Protein AF-A0A1J4XXY1-F1 (afdb_monomer)

pLDDT: mean 71.3, std 17.31, range [28.55, 94.19]

Foldseek 3Di:
DVVLVVLVVVLLVLQLVLQLLVLLLVLLVQLLVVLVVCLLVVHDSCVSNVVSVVSSVVSSVVSNPDPSLVVQCVVQVVCPPLVVVLVVCVVDDDPVSVVSSVVVVVVSVVDDSCVVRPCVVVVVSVVVSVVSVVVVVVCVVVVPNPPVVVVVVVVVCVVVVVDDDDDDDDDDPDPDDPDDDDDPDPPDDQDFDDDDPDTDGDDDDDPDPPPDPPPDDDDDDDDDPPPDPPPPPPPPPPPPPPPPDPVCVVVVVVVVVVVVVD

Structure (mmCIF, N/CA/C/O backbone):
data_AF-A0A1J4XXY1-F1
#
_entry.id   AF-A0A1J4XXY1-F1
#
loop_
_atom_site.group_PDB
_atom_site.id
_atom_site.type_symbol
_atom_site.label_atom_id
_atom_site.label_alt_id
_atom_site.label_comp_id
_atom_site.label_asym_id
_atom_site.label_entity_id
_atom_site.label_seq_id
_atom_site.pdbx_PDB_ins_code
_atom_site.Cartn_x
_atom_site.Cartn_y
_atom_site.Cartn_z
_atom_site.occupancy
_atom_site.B_iso_or_equiv
_atom_site.auth_seq_id
_atom_site.auth_comp_id
_atom_site.auth_asym_id
_atom_site.auth_atom_id
_atom_site.pdbx_PDB_model_num
ATOM 1 N N . MET A 1 1 ? -25.524 0.266 20.839 1.00 57.47 1 MET A N 1
ATOM 2 C CA . MET A 1 1 ? -25.236 -0.776 19.814 1.00 57.47 1 MET A CA 1
ATOM 3 C C . MET A 1 1 ? -24.740 -0.283 18.445 1.00 57.47 1 MET A C 1
ATOM 5 O O . MET A 1 1 ? -23.632 -0.653 18.076 1.00 57.47 1 MET A O 1
ATOM 9 N N . LYS A 1 2 ? -25.481 0.537 17.669 1.00 68.88 2 LYS A N 1
ATOM 10 C CA . LYS A 1 2 ? -25.082 0.901 16.279 1.00 68.88 2 LYS A CA 1
ATOM 11 C C . LYS A 1 2 ? -23.716 1.605 16.161 1.00 68.88 2 LYS A C 1
ATOM 13 O O . LYS A 1 2 ? -23.021 1.422 15.167 1.00 68.88 2 LYS A O 1
ATOM 18 N N . LYS A 1 3 ? -23.321 2.375 17.183 1.00 81.06 3 LYS A N 1
ATOM 19 C CA . LYS A 1 3 ? -22.059 3.134 17.204 1.00 81.06 3 LYS A CA 1
ATOM 20 C C . LYS A 1 3 ? -20.822 2.222 17.204 1.00 81.06 3 LYS A C 1
ATOM 22 O O . LYS A 1 3 ? -19.947 2.415 16.374 1.00 81.06 3 LYS A O 1
ATOM 27 N N . PHE A 1 4 ? -20.783 1.194 18.056 1.00 82.81 4 PHE A N 1
ATOM 28 C CA . PHE A 1 4 ? -19.640 0.272 18.153 1.00 82.81 4 PHE A CA 1
ATOM 29 C C . PHE A 1 4 ? -19.435 -0.552 16.871 1.00 82.81 4 PHE A C 1
ATOM 31 O O . PHE A 1 4 ? -18.331 -0.615 16.341 1.00 82.81 4 PHE A O 1
ATOM 38 N N . ASN A 1 5 ? -20.520 -1.092 16.302 1.00 84.00 5 ASN A N 1
ATOM 39 C CA . ASN A 1 5 ? -20.478 -1.787 15.008 1.00 84.00 5 ASN A CA 1
ATOM 40 C C . ASN A 1 5 ? -19.951 -0.896 13.878 1.00 84.00 5 ASN A C 1
ATOM 42 O O . ASN A 1 5 ? -19.186 -1.356 13.032 1.00 84.00 5 ASN A O 1
ATOM 46 N N . LYS A 1 6 ? -20.352 0.381 13.865 1.00 85.44 6 LYS A N 1
ATOM 47 C CA . LYS A 1 6 ? -19.860 1.349 12.882 1.00 85.44 6 LYS A CA 1
ATOM 48 C C . LYS A 1 6 ? -18.349 1.544 13.014 1.00 85.44 6 LYS A C 1
ATOM 50 O O . LYS A 1 6 ? -17.660 1.463 12.006 1.00 85.44 6 LYS A O 1
ATOM 55 N N . VAL A 1 7 ? -17.849 1.705 14.239 1.00 83.25 7 VAL A N 1
ATOM 56 C CA . VAL A 1 7 ? -16.414 1.876 14.518 1.00 83.25 7 VAL A CA 1
ATOM 57 C C . VAL A 1 7 ? -15.605 0.647 14.092 1.00 83.25 7 VAL A C 1
ATOM 59 O O . VAL A 1 7 ? -14.593 0.785 13.414 1.00 83.25 7 VAL A O 1
ATOM 62 N N . LEU A 1 8 ? -16.069 -0.569 14.398 1.00 82.31 8 LEU A N 1
ATOM 63 C CA . LEU A 1 8 ? -15.399 -1.794 13.940 1.00 82.31 8 LEU A CA 1
ATOM 64 C C . LEU A 1 8 ? -15.366 -1.906 12.410 1.00 82.31 8 LEU A C 1
ATOM 66 O O . LEU A 1 8 ? -14.351 -2.302 11.834 1.00 82.31 8 LEU A O 1
ATOM 70 N N . LYS A 1 9 ? -16.468 -1.549 11.740 1.00 83.81 9 LYS A N 1
ATOM 71 C CA . LYS A 1 9 ? -16.538 -1.549 10.275 1.00 83.81 9 LYS A CA 1
ATOM 72 C C . LYS A 1 9 ? -15.595 -0.510 9.669 1.00 83.81 9 LYS A C 1
ATOM 74 O O . LYS A 1 9 ? -14.965 -0.795 8.658 1.00 83.81 9 LYS A O 1
ATOM 79 N N . GLU A 1 10 ? -15.478 0.656 10.292 1.00 84.12 10 GLU A N 1
ATOM 80 C CA . GLU A 1 10 ? -14.571 1.728 9.882 1.00 84.12 10 GLU A CA 1
ATOM 81 C C . GLU A 1 10 ? -13.098 1.324 10.030 1.00 84.12 10 GLU A C 1
ATOM 83 O O . GLU A 1 10 ? -12.314 1.521 9.101 1.00 84.12 10 GLU A O 1
ATOM 88 N N . ILE A 1 11 ? -12.734 0.653 11.130 1.00 82.88 11 ILE A N 1
ATOM 89 C CA . ILE A 1 11 ? -11.399 0.057 11.292 1.00 82.88 11 ILE A CA 1
ATOM 90 C C . ILE A 1 11 ? -11.136 -0.951 10.172 1.00 82.88 11 ILE A C 1
ATOM 92 O O . ILE A 1 11 ? -10.150 -0.841 9.453 1.00 82.88 11 ILE A O 1
ATOM 96 N N . ASN A 1 12 ? -12.026 -1.921 9.966 1.00 83.00 12 ASN A N 1
ATOM 97 C CA . ASN A 1 12 ? -11.803 -2.930 8.930 1.00 83.00 12 ASN A CA 1
ATOM 98 C C . ASN A 1 12 ? -11.711 -2.311 7.529 1.00 83.00 12 ASN A C 1
ATOM 100 O O . ASN A 1 12 ? -10.881 -2.735 6.729 1.00 83.00 12 ASN A O 1
ATOM 104 N N . PHE A 1 13 ? -12.523 -1.292 7.238 1.00 83.94 13 PHE A N 1
ATOM 105 C CA . PHE A 1 13 ? -12.492 -0.577 5.965 1.00 83.94 13 PHE A CA 1
ATOM 106 C C . PHE A 1 13 ? -11.168 0.169 5.757 1.00 83.94 13 PHE A C 1
ATOM 108 O O . PHE A 1 13 ? -10.540 0.032 4.710 1.00 83.94 13 PHE A O 1
ATOM 115 N N . THR A 1 14 ? -10.701 0.908 6.764 1.00 84.44 14 THR A N 1
ATOM 116 C CA . THR A 1 14 ? -9.426 1.641 6.688 1.00 84.44 14 THR A CA 1
ATOM 117 C C . THR A 1 14 ? -8.234 0.699 6.531 1.00 84.44 14 THR A C 1
ATOM 119 O O . THR A 1 14 ? -7.389 0.927 5.666 1.00 84.44 14 THR A O 1
ATOM 122 N N . PHE A 1 15 ? -8.193 -0.406 7.277 1.00 84.06 15 PHE A N 1
ATOM 123 C CA . PHE A 1 15 ? -7.158 -1.431 7.116 1.00 84.06 15 PHE A CA 1
ATOM 124 C C . PHE A 1 15 ? -7.213 -2.115 5.749 1.00 84.06 15 PHE A C 1
ATOM 126 O O . PHE A 1 15 ? -6.169 -2.291 5.120 1.00 84.06 15 PHE A O 1
ATOM 133 N N . SER A 1 16 ? -8.410 -2.443 5.257 1.00 83.19 16 SER A N 1
ATOM 134 C CA . SER A 1 16 ? -8.584 -3.01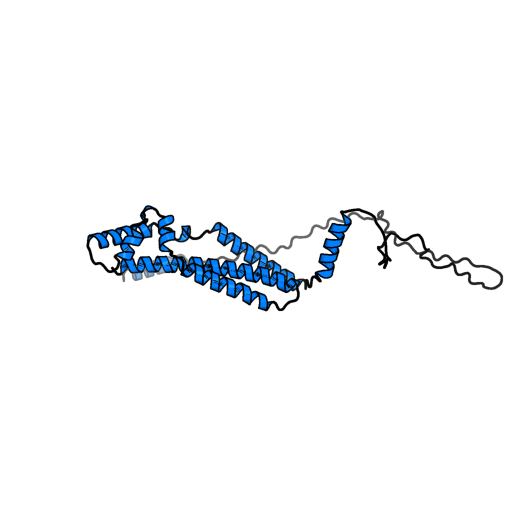8 3.918 1.00 83.19 16 SER A CA 1
ATOM 135 C C . SER A 1 16 ? -8.055 -2.074 2.838 1.00 83.19 16 SER A C 1
ATOM 137 O O . SER A 1 16 ? -7.368 -2.527 1.928 1.00 83.19 16 SER A O 1
ATOM 139 N N . ASN A 1 17 ? -8.288 -0.763 2.967 1.00 86.12 17 ASN A N 1
ATOM 140 C CA . ASN A 1 17 ? -7.749 0.234 2.038 1.00 86.12 17 ASN A CA 1
ATOM 141 C C . ASN A 1 17 ? -6.217 0.316 2.098 1.00 86.12 17 ASN A C 1
ATOM 143 O O . ASN A 1 17 ? -5.570 0.382 1.055 1.00 86.12 17 ASN A O 1
ATOM 147 N N . ILE A 1 18 ? -5.623 0.270 3.297 1.00 86.56 18 ILE A N 1
ATOM 148 C CA . ILE A 1 18 ? -4.158 0.253 3.465 1.00 86.56 18 ILE A CA 1
ATOM 149 C C . ILE A 1 18 ? -3.552 -0.989 2.802 1.00 86.56 18 ILE A C 1
ATOM 151 O O . ILE A 1 18 ? -2.536 -0.898 2.109 1.00 86.56 18 ILE A O 1
ATOM 155 N N . ILE A 1 19 ? -4.173 -2.151 3.007 1.00 86.38 19 ILE A N 1
ATOM 156 C CA . ILE A 1 19 ? -3.738 -3.417 2.417 1.00 86.38 19 ILE A CA 1
ATOM 157 C C . ILE A 1 19 ? -3.875 -3.365 0.902 1.00 86.38 19 ILE A C 1
ATOM 159 O O . ILE A 1 19 ? -2.901 -3.653 0.215 1.00 86.38 19 ILE A O 1
ATOM 163 N N . LEU A 1 20 ? -5.028 -2.931 0.389 1.00 88.69 20 LEU A N 1
ATOM 164 C CA . LEU A 1 20 ? -5.275 -2.783 -1.042 1.00 88.69 20 LEU A CA 1
ATOM 165 C C . LEU A 1 20 ? -4.224 -1.887 -1.687 1.00 88.69 20 LEU A C 1
ATOM 167 O O . LEU A 1 20 ? -3.616 -2.279 -2.680 1.00 88.69 20 LEU A O 1
ATOM 171 N N . PHE A 1 21 ? -3.955 -0.730 -1.086 1.00 90.19 21 PHE A N 1
ATOM 172 C CA . PHE A 1 21 ? -2.943 0.198 -1.571 1.00 90.19 21 PHE A CA 1
ATOM 173 C C . PHE A 1 21 ? -1.540 -0.429 -1.597 1.00 90.19 21 PHE A C 1
ATOM 175 O O . PHE A 1 21 ? -0.827 -0.331 -2.593 1.00 90.19 21 PHE A O 1
ATOM 182 N N . ASN A 1 22 ? -1.136 -1.117 -0.526 1.00 88.06 22 ASN A N 1
ATOM 183 C CA . ASN A 1 22 ? 0.177 -1.763 -0.455 1.00 88.06 22 ASN A CA 1
ATOM 184 C C . ASN A 1 22 ? 0.305 -2.948 -1.429 1.00 88.06 22 ASN A C 1
ATOM 186 O O . ASN A 1 22 ? 1.351 -3.118 -2.056 1.00 88.06 22 ASN A O 1
ATOM 190 N N . SER A 1 23 ? -0.744 -3.761 -1.564 1.00 89.19 23 SER A N 1
ATOM 191 C CA . SER A 1 23 ? -0.814 -4.853 -2.536 1.00 89.19 23 SER A CA 1
ATOM 192 C C . SER A 1 23 ? -0.752 -4.318 -3.962 1.00 89.19 23 SER A C 1
ATOM 194 O O . SER A 1 23 ? -0.019 -4.875 -4.776 1.00 89.19 23 SER A O 1
ATOM 196 N N . PHE A 1 24 ? -1.447 -3.213 -4.244 1.00 91.25 24 PHE A N 1
ATOM 197 C CA . PHE A 1 24 ? -1.415 -2.536 -5.537 1.00 91.25 24 PHE A CA 1
ATOM 198 C C . PHE A 1 24 ? -0.015 -2.014 -5.860 1.00 91.25 24 PHE A C 1
ATOM 200 O O . PHE A 1 24 ? 0.516 -2.343 -6.914 1.00 91.25 24 PHE A O 1
ATOM 207 N N . LEU A 1 25 ? 0.630 -1.287 -4.939 1.00 91.38 25 LEU A N 1
ATOM 208 C CA . LEU A 1 25 ? 1.998 -0.798 -5.148 1.00 91.38 25 LEU A CA 1
ATOM 209 C C . LEU A 1 25 ? 3.003 -1.930 -5.378 1.00 91.38 25 LEU A C 1
ATOM 211 O O . LEU A 1 25 ? 3.881 -1.811 -6.227 1.00 91.38 25 LEU A O 1
ATOM 215 N N . ASN A 1 26 ? 2.896 -3.034 -4.637 1.00 90.75 26 ASN A N 1
ATOM 216 C CA . ASN A 1 26 ? 3.785 -4.176 -4.849 1.00 90.75 26 ASN A CA 1
ATOM 217 C C . ASN A 1 26 ? 3.532 -4.852 -6.201 1.00 90.75 26 ASN A C 1
ATOM 219 O O . ASN A 1 26 ? 4.487 -5.210 -6.884 1.00 90.75 26 ASN A O 1
ATOM 223 N N . ALA A 1 27 ? 2.267 -5.024 -6.588 1.00 92.00 27 ALA A N 1
ATOM 224 C CA . ALA A 1 27 ? 1.912 -5.582 -7.886 1.00 92.00 27 ALA A CA 1
ATOM 225 C C . ALA A 1 27 ? 2.388 -4.682 -9.033 1.00 92.00 27 ALA A C 1
ATOM 227 O O . ALA A 1 27 ? 2.922 -5.193 -10.011 1.00 92.00 27 ALA A O 1
ATOM 228 N N . LEU A 1 28 ? 2.269 -3.360 -8.878 1.00 92.69 28 LEU A N 1
ATOM 229 C CA . LEU A 1 28 ? 2.809 -2.373 -9.809 1.00 92.69 28 LEU A CA 1
ATOM 230 C C . LEU A 1 28 ? 4.332 -2.502 -9.931 1.00 92.69 28 LEU A C 1
ATOM 232 O O . LEU A 1 28 ? 4.846 -2.554 -11.038 1.00 92.69 28 LEU A O 1
ATOM 236 N N . LEU A 1 29 ? 5.060 -2.609 -8.817 1.00 92.12 29 LEU A N 1
ATOM 237 C CA . LEU A 1 29 ? 6.512 -2.809 -8.861 1.00 92.12 29 LEU A CA 1
ATOM 238 C C . LEU A 1 29 ? 6.896 -4.109 -9.572 1.00 92.12 29 LEU A C 1
ATOM 240 O O . LEU A 1 29 ? 7.795 -4.104 -10.406 1.00 92.12 29 LEU A O 1
ATOM 244 N N . ILE A 1 30 ? 6.208 -5.211 -9.270 1.00 90.25 30 ILE A N 1
ATOM 245 C CA . ILE A 1 30 ? 6.437 -6.500 -9.935 1.00 90.25 30 ILE A CA 1
ATOM 246 C C . ILE A 1 30 ? 6.144 -6.384 -11.431 1.00 90.25 30 ILE A C 1
ATOM 248 O O . ILE A 1 30 ? 6.942 -6.855 -12.236 1.00 90.25 30 ILE A O 1
ATOM 252 N N . PHE A 1 31 ? 5.046 -5.722 -11.799 1.00 92.12 31 PHE A N 1
ATOM 253 C CA . PHE A 1 31 ? 4.715 -5.428 -13.187 1.00 92.12 31 PHE A CA 1
ATOM 254 C C . PHE A 1 31 ? 5.840 -4.655 -13.873 1.00 92.12 31 PHE A C 1
ATOM 256 O O . PHE A 1 31 ? 6.307 -5.098 -14.911 1.00 92.12 31 PHE A O 1
ATOM 263 N N . LEU A 1 32 ? 6.315 -3.554 -13.283 1.00 89.69 32 LEU A N 1
ATOM 264 C CA . LEU A 1 32 ? 7.360 -2.710 -13.870 1.00 89.69 32 LEU A CA 1
ATOM 265 C C . LEU A 1 32 ? 8.686 -3.461 -14.036 1.00 89.69 32 LEU A C 1
ATOM 267 O O . LEU A 1 32 ? 9.317 -3.371 -15.084 1.00 89.69 32 LEU A O 1
ATOM 271 N N . VAL A 1 33 ? 9.094 -4.240 -13.032 1.00 89.44 33 VAL A N 1
ATOM 272 C CA . VAL A 1 33 ? 10.323 -5.044 -13.108 1.00 89.44 33 VAL A CA 1
ATOM 273 C C . VAL A 1 33 ? 10.203 -6.107 -14.195 1.00 89.44 33 VAL A C 1
ATOM 275 O O . VAL A 1 33 ? 11.087 -6.226 -15.037 1.00 89.44 33 VAL A O 1
ATOM 278 N N . ILE A 1 34 ? 9.102 -6.860 -14.212 1.00 88.38 34 ILE A N 1
ATOM 279 C CA . ILE A 1 34 ? 8.888 -7.912 -15.211 1.00 88.38 34 ILE A CA 1
ATOM 280 C C . ILE A 1 34 ? 8.738 -7.308 -16.611 1.00 88.38 34 ILE A C 1
ATOM 282 O O . ILE A 1 34 ? 9.242 -7.886 -17.567 1.00 88.38 34 ILE A O 1
ATOM 286 N N . TYR A 1 35 ? 8.107 -6.140 -16.735 1.00 88.12 35 TYR A N 1
ATOM 287 C CA . TYR A 1 35 ? 7.991 -5.405 -17.990 1.00 88.12 35 TYR A CA 1
ATOM 288 C C . TYR A 1 35 ? 9.367 -5.057 -18.556 1.00 88.12 35 TYR A C 1
ATOM 290 O O . TYR A 1 35 ? 9.624 -5.341 -19.720 1.00 88.12 35 TYR A O 1
ATOM 298 N N . ILE A 1 36 ? 10.272 -4.510 -17.735 1.00 84.69 36 ILE A N 1
ATOM 299 C CA . ILE A 1 36 ? 11.650 -4.216 -18.161 1.00 84.69 36 ILE A CA 1
ATOM 300 C C . ILE A 1 36 ? 12.356 -5.497 -18.597 1.00 84.69 36 ILE A C 1
ATOM 302 O O . ILE A 1 36 ? 12.979 -5.524 -19.651 1.00 84.69 36 ILE A O 1
ATOM 306 N N . VAL A 1 37 ? 12.227 -6.571 -17.816 1.00 84.12 37 VAL A N 1
ATOM 307 C CA . VAL A 1 37 ? 12.837 -7.863 -18.147 1.00 84.12 37 VAL A CA 1
ATOM 308 C C . VAL A 1 37 ? 12.318 -8.379 -19.493 1.00 84.12 37 VAL A C 1
ATOM 310 O O . VAL A 1 37 ? 13.115 -8.687 -20.366 1.00 84.12 37 VAL A O 1
ATOM 313 N N . LEU A 1 38 ? 11.002 -8.420 -19.712 1.00 83.00 38 LEU A N 1
ATOM 314 C CA . LEU A 1 38 ? 10.412 -8.852 -20.987 1.00 83.00 38 LEU A CA 1
ATOM 315 C C . LEU A 1 38 ? 10.806 -7.938 -22.149 1.00 83.00 38 LEU A C 1
ATOM 317 O O . LEU A 1 38 ? 11.071 -8.443 -23.236 1.00 83.00 38 LEU A O 1
ATOM 321 N N . SER A 1 39 ? 10.882 -6.627 -21.906 1.00 76.81 39 SER A N 1
ATOM 322 C CA . SER A 1 39 ? 11.333 -5.642 -22.890 1.00 76.81 39 SER A CA 1
ATOM 323 C C . SER A 1 39 ? 12.784 -5.874 -23.311 1.00 76.81 39 SER A C 1
ATOM 325 O O . SER A 1 39 ? 13.107 -5.639 -24.466 1.00 76.81 39 SER A O 1
ATOM 327 N N . LEU A 1 40 ? 13.648 -6.358 -22.412 1.00 75.56 40 LEU A N 1
ATOM 328 C CA . LEU A 1 40 ? 15.033 -6.720 -22.738 1.00 75.56 40 LEU A CA 1
ATOM 329 C C . LEU A 1 40 ? 15.140 -8.013 -23.559 1.00 75.56 40 LEU A C 1
ATOM 331 O O . LEU A 1 40 ? 16.120 -8.207 -24.269 1.00 75.56 40 LEU A O 1
ATOM 335 N N . PHE A 1 41 ? 14.161 -8.910 -23.449 1.00 73.69 41 PHE A N 1
ATOM 336 C CA . PHE A 1 41 ? 14.149 -10.196 -24.150 1.00 73.69 41 PHE A CA 1
ATOM 337 C C . PHE A 1 41 ? 13.310 -10.188 -25.438 1.00 73.69 41 PHE A C 1
ATOM 339 O O . PHE A 1 41 ? 13.114 -11.247 -26.032 1.00 73.69 41 PHE A O 1
ATOM 346 N N . ASP A 1 42 ? 12.801 -9.023 -25.848 1.00 70.50 42 ASP A N 1
ATOM 347 C CA . ASP A 1 42 ? 11.942 -8.845 -27.028 1.00 70.50 42 ASP A CA 1
ATOM 348 C C . ASP A 1 42 ? 10.685 -9.748 -27.017 1.00 70.50 42 ASP A C 1
ATOM 350 O O . ASP A 1 42 ? 10.132 -10.157 -28.040 1.00 70.50 42 ASP A O 1
ATOM 354 N N . PHE A 1 43 ? 10.219 -10.102 -25.814 1.00 75.75 43 PHE A N 1
ATOM 355 C CA . PHE A 1 43 ? 8.981 -10.851 -25.624 1.00 75.75 43 PHE A CA 1
ATOM 356 C C . PHE A 1 43 ? 7.782 -9.903 -25.563 1.00 75.75 43 PHE A C 1
ATOM 358 O O . PHE A 1 43 ? 7.882 -8.751 -25.143 1.00 75.75 43 PHE A O 1
ATOM 365 N N . TYR A 1 44 ? 6.599 -10.429 -25.894 1.00 80.00 44 TYR A N 1
ATOM 366 C CA . TYR A 1 44 ? 5.351 -9.673 -25.819 1.00 80.00 44 TYR A CA 1
ATOM 367 C C . TYR A 1 44 ? 5.124 -9.102 -24.410 1.00 80.00 44 TYR A C 1
ATOM 369 O O . TYR A 1 44 ? 4.893 -9.842 -23.446 1.00 80.00 44 TYR A O 1
ATOM 377 N N . GLN A 1 45 ? 5.166 -7.771 -24.288 1.00 76.94 45 GLN A N 1
ATOM 378 C CA . GLN A 1 45 ? 5.231 -7.101 -22.988 1.00 76.94 45 GLN A CA 1
ATOM 379 C C . GLN A 1 45 ? 3.951 -7.280 -22.158 1.00 76.94 45 GLN A C 1
ATOM 381 O O . GLN A 1 45 ? 3.987 -7.172 -20.930 1.00 76.94 45 GLN A O 1
ATOM 386 N N . ALA A 1 46 ? 2.815 -7.620 -22.780 1.00 82.38 46 ALA A N 1
ATOM 387 C CA . ALA A 1 46 ? 1.572 -7.840 -22.039 1.00 82.38 46 ALA A CA 1
ATOM 388 C C . ALA A 1 46 ? 1.630 -9.072 -21.119 1.00 82.38 46 ALA A C 1
ATOM 390 O O . ALA A 1 46 ? 0.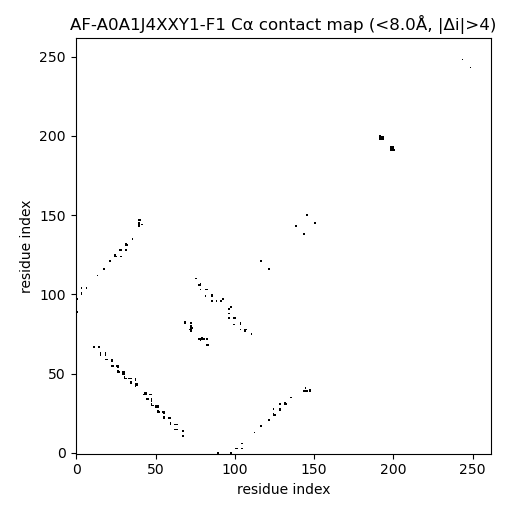854 -9.153 -20.162 1.00 82.38 46 ALA A O 1
ATOM 391 N N . TYR A 1 47 ? 2.576 -9.999 -21.329 1.00 84.88 47 TYR A N 1
ATOM 392 C CA . TYR A 1 47 ? 2.789 -11.107 -20.395 1.00 84.88 47 TYR A CA 1
ATOM 393 C C . TYR A 1 47 ? 3.230 -10.641 -19.005 1.00 84.88 47 TYR A C 1
ATOM 395 O O . TYR A 1 47 ? 3.002 -11.378 -18.049 1.00 84.88 47 TYR A O 1
ATOM 403 N N . ALA A 1 48 ? 3.754 -9.418 -18.847 1.00 83.88 48 ALA A N 1
ATOM 404 C CA . ALA A 1 48 ? 4.070 -8.837 -17.538 1.00 83.88 48 ALA A CA 1
ATOM 405 C C . ALA A 1 48 ? 2.833 -8.675 -16.642 1.00 83.88 48 ALA A C 1
ATOM 407 O O . ALA A 1 48 ? 2.928 -8.702 -15.412 1.00 83.88 48 ALA A O 1
ATOM 408 N N . LEU A 1 49 ? 1.656 -8.529 -17.256 1.00 87.50 49 LEU A N 1
ATOM 409 C CA . LEU A 1 49 ? 0.403 -8.285 -16.551 1.00 87.50 49 LEU A CA 1
ATOM 410 C C . LEU A 1 49 ? -0.078 -9.537 -15.806 1.00 87.50 49 LEU A C 1
ATOM 412 O O . LEU A 1 49 ? -0.630 -9.425 -14.715 1.00 87.50 49 LEU A O 1
ATOM 416 N N . VAL A 1 50 ? 0.196 -10.731 -16.338 1.00 88.19 50 VAL A N 1
ATOM 417 C CA . VAL A 1 50 ? -0.224 -12.015 -15.750 1.00 88.19 50 VAL A CA 1
ATOM 418 C C . VAL A 1 50 ? 0.389 -12.269 -14.359 1.00 88.19 50 VAL A C 1
ATOM 420 O O . VAL A 1 50 ? -0.378 -12.449 -13.407 1.00 88.19 50 VAL A O 1
ATOM 423 N N . PRO A 1 51 ? 1.726 -12.266 -14.168 1.00 87.50 51 PRO A N 1
ATOM 424 C CA . PRO A 1 51 ? 2.330 -12.484 -12.855 1.00 87.50 51 PRO A CA 1
ATOM 425 C C . PRO A 1 51 ? 2.013 -11.348 -11.875 1.00 87.50 51 PRO A C 1
ATOM 427 O O . PRO A 1 51 ? 1.813 -11.610 -10.687 1.00 87.50 51 PRO A O 1
ATOM 430 N N . ALA A 1 52 ? 1.896 -10.105 -12.352 1.00 88.12 52 ALA A N 1
ATOM 431 C CA . ALA A 1 52 ? 1.507 -8.973 -11.515 1.00 88.12 52 ALA A CA 1
ATOM 432 C C . ALA A 1 52 ? 0.062 -9.097 -11.004 1.00 88.12 52 ALA A C 1
ATOM 434 O O . ALA A 1 52 ? -0.190 -8.917 -9.810 1.00 88.12 52 ALA A O 1
ATOM 435 N N . ALA A 1 53 ? -0.877 -9.469 -11.878 1.00 88.19 53 ALA A N 1
ATOM 436 C CA . ALA A 1 53 ? -2.272 -9.697 -11.515 1.00 88.19 53 ALA A CA 1
ATOM 437 C C . ALA A 1 53 ? -2.417 -10.883 -10.552 1.00 88.19 53 ALA A C 1
ATOM 439 O O . ALA A 1 53 ? -3.111 -10.770 -9.541 1.00 88.19 53 ALA A O 1
ATOM 440 N N . LEU A 1 54 ? -1.715 -11.993 -10.806 1.00 90.81 54 LEU A N 1
ATOM 441 C CA . LEU A 1 54 ? -1.688 -13.137 -9.889 1.00 90.81 54 LEU A CA 1
ATOM 442 C C . LEU A 1 54 ? -1.171 -12.738 -8.506 1.00 90.81 54 LEU A C 1
ATOM 444 O O . LEU A 1 54 ? -1.807 -13.048 -7.495 1.00 90.81 54 LEU A O 1
ATOM 448 N N . TYR A 1 55 ? -0.052 -12.014 -8.450 1.00 91.38 55 TYR A N 1
ATOM 449 C CA . TYR A 1 55 ? 0.490 -11.526 -7.187 1.00 91.38 55 TYR A CA 1
ATOM 450 C C . TYR A 1 55 ? -0.504 -10.610 -6.463 1.00 91.38 55 TYR A C 1
ATOM 452 O O . TYR A 1 55 ? -0.712 -10.763 -5.258 1.00 91.38 55 TYR A O 1
ATOM 460 N N . PHE A 1 56 ? -1.150 -9.692 -7.187 1.00 89.75 56 PHE A N 1
ATOM 461 C CA . PHE A 1 56 ? -2.149 -8.784 -6.630 1.00 89.75 56 PHE A CA 1
ATOM 462 C C . PHE A 1 56 ? -3.326 -9.540 -6.009 1.00 89.75 56 PHE A C 1
ATOM 464 O O . PHE A 1 56 ? -3.666 -9.290 -4.852 1.00 89.75 56 PHE A O 1
ATOM 471 N N . ILE A 1 57 ? -3.895 -10.509 -6.732 1.00 88.62 57 ILE A N 1
ATOM 472 C CA . ILE A 1 57 ? -5.032 -11.316 -6.267 1.00 88.62 57 ILE A CA 1
ATOM 473 C C . ILE A 1 57 ? -4.648 -12.116 -5.018 1.00 88.62 57 ILE A C 1
ATOM 475 O O . ILE A 1 57 ? -5.364 -12.079 -4.016 1.00 88.62 57 ILE A O 1
ATOM 479 N N . ILE A 1 58 ? -3.498 -12.798 -5.038 1.00 88.31 58 ILE A N 1
ATOM 480 C CA . ILE A 1 58 ? -3.019 -13.584 -3.890 1.00 88.31 58 ILE A CA 1
ATOM 481 C C . ILE A 1 58 ? -2.757 -12.673 -2.685 1.00 88.31 58 ILE A C 1
ATOM 483 O O . ILE A 1 58 ? -3.108 -13.018 -1.554 1.00 88.31 58 ILE A O 1
ATOM 487 N N . SER A 1 59 ? -2.141 -11.511 -2.912 1.00 85.12 59 SER A N 1
ATOM 488 C CA . SER A 1 59 ? -1.816 -10.550 -1.858 1.00 85.12 59 SER A CA 1
ATOM 489 C C . SER A 1 59 ? -3.074 -9.955 -1.226 1.00 85.12 59 SER A C 1
ATOM 491 O O . SER A 1 59 ? -3.165 -9.915 0.001 1.00 85.12 59 SER A O 1
ATOM 493 N N . LEU A 1 60 ? -4.061 -9.570 -2.039 1.00 84.56 60 LEU A N 1
ATOM 494 C CA . LEU A 1 60 ? -5.353 -9.088 -1.558 1.00 84.56 60 LEU A CA 1
ATOM 495 C C . LEU A 1 60 ? -6.095 -10.156 -0.766 1.00 84.56 60 LEU A C 1
ATOM 497 O O . LEU A 1 60 ? -6.571 -9.878 0.332 1.00 84.56 60 LEU A O 1
ATOM 501 N N . TYR A 1 61 ? -6.167 -11.380 -1.292 1.00 86.38 61 TYR A N 1
ATOM 502 C CA . TYR A 1 61 ? -6.873 -12.464 -0.619 1.00 86.38 61 TYR A CA 1
ATOM 503 C C . TYR A 1 61 ? -6.262 -12.753 0.756 1.00 86.38 61 TYR A C 1
ATOM 505 O O . TYR A 1 61 ? -6.977 -12.814 1.755 1.00 86.38 61 TYR A O 1
ATOM 513 N N . LYS A 1 62 ? -4.928 -12.847 0.837 1.00 83.75 62 LYS A N 1
ATOM 514 C CA . LYS A 1 62 ? -4.227 -13.034 2.117 1.00 83.75 62 LYS A CA 1
ATOM 515 C C . LYS A 1 62 ? -4.440 -11.861 3.074 1.00 83.75 62 LYS A C 1
ATOM 517 O O . LYS A 1 62 ? -4.665 -12.096 4.256 1.00 83.75 62 LYS A O 1
ATOM 522 N N . GLY A 1 63 ? -4.390 -10.629 2.574 1.00 76.62 63 GLY A N 1
ATOM 523 C CA . GLY A 1 63 ? -4.536 -9.434 3.401 1.00 76.62 63 GLY A CA 1
ATOM 524 C C . GLY A 1 63 ? -5.951 -9.246 3.953 1.00 76.62 63 GLY A C 1
ATOM 525 O O . GLY A 1 63 ? -6.105 -8.920 5.124 1.00 76.62 63 GLY A O 1
ATOM 526 N N . ILE A 1 64 ? -6.989 -9.517 3.158 1.00 74.44 64 ILE A N 1
ATOM 527 C CA . ILE A 1 64 ? -8.393 -9.424 3.600 1.00 74.44 64 ILE A CA 1
ATOM 528 C C . ILE A 1 64 ? -8.744 -10.550 4.585 1.00 74.44 64 ILE A C 1
ATOM 530 O O . ILE A 1 64 ? -9.555 -10.357 5.489 1.00 74.44 64 ILE A O 1
ATOM 534 N N . MET A 1 65 ? -8.133 -11.730 4.435 1.00 66.88 65 MET A N 1
ATOM 535 C CA . MET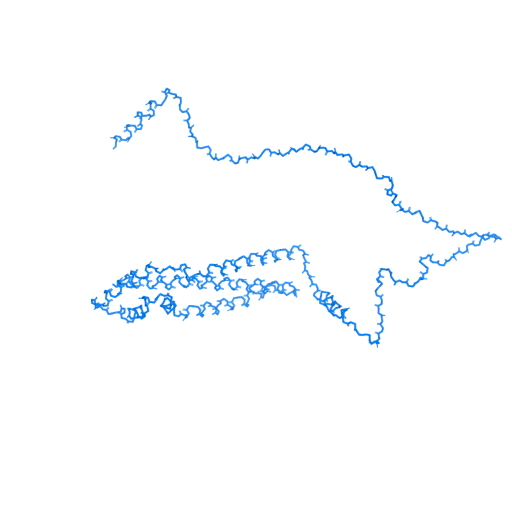 A 1 65 ? -8.312 -12.847 5.373 1.00 66.88 65 MET A CA 1
ATOM 536 C C . MET A 1 65 ? -7.577 -12.649 6.708 1.00 66.88 65 MET A C 1
ATOM 538 O O . MET A 1 65 ? -7.792 -13.415 7.653 1.00 66.88 65 MET A O 1
ATOM 542 N N . GLU A 1 66 ? -6.719 -11.635 6.825 1.00 71.31 66 GLU A N 1
ATOM 543 C CA . GLU A 1 66 ? -5.979 -11.366 8.050 1.00 71.31 66 GLU A CA 1
ATOM 544 C C . GLU A 1 66 ? -6.876 -10.726 9.124 1.00 71.31 66 GLU A C 1
ATOM 546 O O . GLU A 1 66 ? -7.679 -9.828 8.875 1.00 71.31 66 GLU A O 1
ATOM 551 N N . LYS A 1 67 ? -6.743 -11.181 10.374 1.00 73.56 67 LYS A N 1
ATOM 552 C CA . LYS A 1 67 ? -7.558 -10.689 11.494 1.00 73.56 67 LYS A CA 1
ATOM 553 C C . LYS A 1 67 ? -7.061 -9.311 11.954 1.00 73.56 67 LYS A C 1
ATOM 555 O O . LYS A 1 67 ? -6.334 -9.229 12.942 1.00 73.56 67 LYS A O 1
ATOM 560 N N . HIS A 1 68 ? -7.505 -8.236 11.296 1.00 75.06 68 HIS A N 1
ATOM 561 C CA . HIS A 1 68 ? -7.091 -6.845 11.580 1.00 75.06 68 HIS A CA 1
ATOM 562 C C . HIS A 1 68 ? -7.180 -6.447 13.062 1.00 75.06 68 HIS A C 1
ATOM 564 O O . HIS A 1 68 ? -6.333 -5.717 13.566 1.00 75.06 68 HIS A O 1
ATOM 570 N N . LEU A 1 69 ? -8.169 -6.978 13.783 1.00 73.81 69 LEU A N 1
ATOM 571 C CA . LEU A 1 69 ? -8.360 -6.729 15.215 1.00 73.81 69 LEU A CA 1
ATOM 572 C C . LEU A 1 69 ? -7.152 -7.149 16.060 1.00 73.81 69 LEU A C 1
ATOM 574 O O . LEU A 1 69 ? -6.767 -6.422 16.966 1.00 73.81 69 LEU A O 1
ATOM 578 N N . ILE A 1 70 ? -6.510 -8.270 15.719 1.00 78.00 70 ILE A N 1
ATOM 579 C CA . ILE A 1 70 ? -5.315 -8.754 16.425 1.00 78.00 70 ILE A CA 1
ATOM 580 C C . ILE A 1 70 ? -4.140 -7.799 16.182 1.00 78.00 70 ILE A C 1
ATOM 582 O O . ILE A 1 70 ? -3.340 -7.542 17.078 1.00 78.00 70 ILE A O 1
ATOM 586 N N . THR A 1 71 ? -4.038 -7.239 14.976 1.00 78.31 71 THR A N 1
ATOM 587 C CA . THR A 1 71 ? -3.007 -6.254 14.627 1.00 78.31 71 THR A CA 1
ATOM 588 C C . THR A 1 71 ? -3.181 -4.953 15.413 1.00 78.31 71 THR A C 1
ATOM 590 O O . THR A 1 71 ? -2.189 -4.365 15.844 1.00 78.31 71 THR A O 1
ATOM 593 N N . VAL A 1 72 ? -4.426 -4.528 15.651 1.00 78.00 72 VAL A N 1
ATOM 594 C CA . VAL A 1 72 ? -4.735 -3.366 16.498 1.00 78.00 72 VAL A CA 1
ATOM 595 C C . VAL A 1 72 ? -4.398 -3.650 17.965 1.00 78.00 72 VAL A C 1
ATOM 597 O O . VAL A 1 72 ? -3.705 -2.845 18.584 1.00 78.00 72 VAL A O 1
ATOM 600 N N . GLU A 1 73 ? -4.803 -4.806 18.500 1.00 80.81 73 GLU A N 1
ATOM 601 C CA . GLU A 1 73 ? -4.520 -5.213 19.889 1.00 80.81 73 GLU A CA 1
ATOM 602 C C . GLU A 1 73 ? -3.015 -5.312 20.177 1.00 80.81 73 GLU A C 1
ATOM 604 O O . GLU A 1 73 ? -2.549 -4.829 21.206 1.00 80.81 73 GLU A O 1
ATOM 609 N N . LYS A 1 74 ? -2.229 -5.865 19.242 1.00 82.94 74 LYS A N 1
ATOM 610 C CA . LYS A 1 74 ? -0.764 -5.949 19.380 1.00 82.94 74 LYS A CA 1
ATOM 611 C C . LYS A 1 74 ? -0.093 -4.584 19.486 1.00 82.94 74 LYS A C 1
ATOM 613 O O . LYS A 1 74 ? 0.953 -4.469 20.116 1.00 82.94 74 LYS A O 1
ATOM 618 N N . LYS A 1 75 ? -0.654 -3.569 18.829 1.00 81.88 75 LYS A N 1
ATOM 619 C CA . LYS A 1 75 ? -0.063 -2.232 18.779 1.00 81.88 75 LYS A CA 1
ATOM 620 C C . LYS A 1 75 ? -0.543 -1.327 19.911 1.00 81.88 75 LYS A C 1
ATOM 622 O O . LYS A 1 75 ? 0.203 -0.455 20.346 1.00 81.88 75 LYS A O 1
ATOM 627 N N . TYR A 1 76 ? -1.762 -1.553 20.394 1.00 83.31 76 TYR A N 1
ATOM 628 C CA . TYR A 1 76 ? -2.381 -0.783 21.466 1.00 83.31 76 TYR A CA 1
ATOM 629 C C . TYR A 1 76 ? -2.722 -1.703 22.645 1.00 83.31 76 TYR A C 1
ATOM 631 O O . TYR A 1 76 ? -3.817 -2.269 22.679 1.00 83.31 76 TYR A O 1
ATOM 639 N N . PRO A 1 77 ? -1.834 -1.821 23.651 1.00 82.44 77 PRO A N 1
ATOM 640 C CA . PRO A 1 77 ? -2.025 -2.752 24.766 1.00 82.44 77 PRO A CA 1
ATOM 641 C C . PRO A 1 77 ? -3.279 -2.449 25.599 1.00 82.44 77 PRO A C 1
ATOM 643 O O . PRO A 1 77 ? -3.860 -3.358 26.176 1.00 82.44 77 PRO A O 1
ATOM 646 N N . LEU A 1 78 ? -3.752 -1.196 25.608 1.00 82.81 78 LEU A N 1
ATOM 647 C CA . LEU A 1 78 ? -4.992 -0.783 26.284 1.00 82.81 78 LEU A CA 1
ATOM 648 C C . LEU A 1 78 ? -6.259 -1.435 25.708 1.00 82.81 78 LEU A C 1
ATOM 650 O O . LEU A 1 78 ? -7.274 -1.523 26.398 1.00 82.81 78 LEU A O 1
ATOM 654 N N . LEU A 1 79 ? -6.208 -1.859 24.444 1.00 84.44 79 LEU A N 1
ATOM 655 C CA . LEU A 1 79 ? -7.306 -2.520 23.737 1.00 84.44 79 LEU A CA 1
ATOM 656 C C . LEU A 1 79 ? -7.183 -4.048 23.777 1.00 84.44 79 LEU A C 1
ATOM 658 O O . LEU A 1 79 ? -8.122 -4.735 23.369 1.00 84.44 79 LEU A O 1
ATOM 662 N N . ASN A 1 80 ? -6.052 -4.568 24.267 1.00 87.06 80 ASN A N 1
ATOM 663 C CA . ASN A 1 80 ? -5.770 -5.994 24.309 1.00 87.06 80 ASN A CA 1
ATOM 664 C C . ASN A 1 80 ? -6.843 -6.729 25.119 1.00 87.06 80 ASN A C 1
ATOM 666 O O . ASN A 1 80 ? -7.216 -6.292 26.207 1.00 87.06 80 ASN A O 1
ATOM 670 N N . GLU A 1 81 ? -7.361 -7.817 24.553 1.00 83.75 81 GLU A N 1
ATOM 671 C CA . GLU A 1 81 ? -8.485 -8.627 25.046 1.00 83.75 81 GLU A CA 1
ATOM 672 C C . GLU A 1 81 ? -9.838 -7.910 25.165 1.00 83.75 81 GLU A C 1
ATOM 674 O O . GLU A 1 81 ? -10.869 -8.519 24.874 1.00 83.75 81 GLU A O 1
ATOM 679 N N . ARG A 1 82 ? -9.871 -6.625 25.530 1.00 87.75 82 ARG A N 1
ATOM 680 C CA . ARG A 1 82 ? -11.089 -5.807 25.644 1.00 87.75 82 ARG A CA 1
ATOM 681 C C . ARG A 1 82 ? -11.807 -5.706 24.299 1.00 87.75 82 ARG A C 1
ATOM 683 O O . ARG A 1 82 ? -13.020 -5.906 24.242 1.00 87.75 82 ARG A O 1
ATOM 690 N N . LEU A 1 83 ? -11.067 -5.464 23.213 1.00 87.25 83 LEU A N 1
ATOM 691 C CA . LEU A 1 83 ? -11.623 -5.338 21.863 1.00 87.25 83 LEU A CA 1
ATOM 692 C C . LEU A 1 83 ? -12.231 -6.657 21.368 1.00 87.25 83 LEU A C 1
ATOM 694 O O . LEU A 1 83 ? -13.368 -6.667 20.882 1.00 87.25 83 LEU A O 1
ATOM 698 N N . ARG A 1 84 ? -11.521 -7.776 21.548 1.00 87.81 84 ARG A N 1
ATOM 699 C CA . ARG A 1 84 ? -12.052 -9.118 21.275 1.00 87.81 84 ARG A CA 1
ATOM 700 C C . ARG A 1 84 ? -13.276 -9.440 22.133 1.00 87.81 84 ARG A C 1
ATOM 702 O O . ARG A 1 84 ? -14.292 -9.851 21.584 1.00 87.81 84 ARG A O 1
ATOM 709 N N . THR A 1 85 ? -13.226 -9.169 23.435 1.00 88.62 85 THR A N 1
ATOM 710 C CA . THR A 1 85 ? -14.332 -9.439 24.372 1.00 88.62 85 THR A CA 1
ATOM 711 C C . THR A 1 85 ? -15.587 -8.646 24.011 1.00 88.62 85 THR A C 1
ATOM 713 O O . THR A 1 85 ? -16.685 -9.204 23.980 1.00 88.62 85 THR A O 1
ATOM 716 N N . ALA A 1 86 ? -15.451 -7.364 23.667 1.00 86.94 86 ALA A N 1
ATOM 717 C CA . ALA A 1 86 ? -16.582 -6.542 23.241 1.00 86.94 86 ALA A CA 1
ATOM 718 C C . ALA A 1 86 ? -17.165 -6.985 21.890 1.00 86.94 86 ALA A C 1
ATOM 720 O O . ALA A 1 86 ? -18.375 -6.890 21.673 1.00 86.94 86 ALA A O 1
ATOM 721 N N . ARG A 1 87 ? -16.324 -7.498 20.984 1.00 86.81 87 ARG A N 1
ATOM 722 C CA . ARG A 1 87 ? -16.773 -8.078 19.713 1.00 86.81 87 ARG A CA 1
ATOM 723 C C . ARG A 1 87 ? -17.483 -9.416 19.909 1.00 86.81 87 ARG A C 1
ATOM 725 O O . ARG A 1 87 ? -18.495 -9.664 19.259 1.00 86.81 87 ARG A O 1
ATOM 732 N N . ASP A 1 88 ? -16.974 -10.275 20.778 1.00 88.50 88 ASP A N 1
ATOM 733 C CA . ASP A 1 88 ? -17.564 -11.594 21.004 1.00 88.50 88 ASP A CA 1
ATOM 734 C C . ASP A 1 88 ? -18.934 -11.455 21.707 1.00 88.50 88 ASP A C 1
ATOM 736 O O . ASP A 1 88 ? -19.870 -12.193 21.407 1.00 88.50 88 ASP A O 1
ATOM 740 N N . ASN A 1 89 ? -19.111 -10.407 22.523 1.00 88.88 89 ASN A N 1
ATOM 741 C CA . ASN A 1 89 ? -20.367 -10.067 23.205 1.00 88.88 89 ASN A CA 1
ATOM 742 C C . ASN A 1 89 ? -21.203 -8.993 22.479 1.00 88.88 89 ASN A C 1
ATOM 744 O O . ASN A 1 89 ? -22.028 -8.305 23.084 1.00 88.88 89 ASN A O 1
ATOM 748 N N . ILE A 1 90 ? -21.026 -8.827 21.164 1.0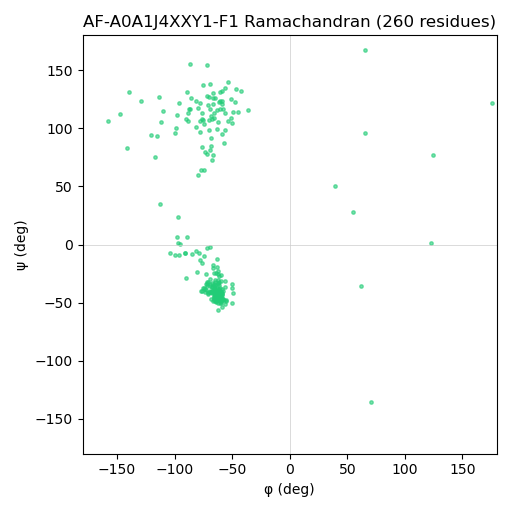0 83.50 90 ILE A N 1
ATOM 749 C CA . ILE A 1 90 ? -21.644 -7.717 20.416 1.00 83.50 90 ILE A CA 1
ATOM 750 C C . ILE A 1 90 ? -23.173 -7.779 20.343 1.00 83.50 90 ILE A C 1
ATOM 752 O O . ILE A 1 90 ? -23.820 -6.747 20.161 1.00 83.50 90 ILE A O 1
ATOM 756 N N . ARG A 1 91 ? -23.735 -8.986 20.478 1.00 84.38 91 ARG A N 1
ATOM 757 C CA . ARG A 1 91 ? -25.180 -9.260 20.462 1.00 84.38 91 ARG A CA 1
ATOM 758 C C . ARG A 1 91 ? -25.816 -9.217 21.852 1.00 84.38 91 ARG A C 1
ATOM 760 O O . ARG A 1 91 ? -27.030 -9.328 21.943 1.00 84.38 91 ARG A O 1
ATOM 767 N N . LEU A 1 92 ? -25.012 -9.096 22.911 1.00 85.81 92 LEU A N 1
ATOM 768 C CA . LEU A 1 92 ? -25.514 -9.020 24.276 1.00 85.81 92 LEU A CA 1
ATOM 769 C C . LEU A 1 92 ? -25.777 -7.562 24.654 1.00 85.81 92 LEU A C 1
ATOM 771 O O . LEU A 1 92 ? -24.925 -6.682 24.466 1.00 85.81 92 LEU A O 1
ATOM 775 N N . GLU A 1 93 ? -26.964 -7.343 25.204 1.00 81.38 93 GLU A N 1
ATOM 776 C CA . GLU A 1 93 ? -27.401 -6.084 25.797 1.00 81.38 93 GLU A CA 1
ATOM 777 C C . GLU A 1 93 ? -27.245 -6.223 27.313 1.00 81.38 93 GLU A C 1
ATOM 779 O O . GLU A 1 93 ? -28.060 -6.841 27.993 1.00 81.38 93 GLU A O 1
ATOM 784 N N . ASN A 1 94 ? -26.118 -5.742 27.829 1.00 87.19 94 ASN A N 1
ATOM 785 C CA . ASN A 1 94 ? -25.783 -5.783 29.247 1.00 87.19 94 ASN A CA 1
ATOM 786 C C . ASN A 1 94 ? -25.116 -4.446 29.601 1.00 87.19 94 ASN A C 1
ATOM 788 O O . ASN A 1 94 ? -24.183 -4.067 28.887 1.00 87.19 94 ASN A O 1
ATOM 792 N N . PRO A 1 95 ? -25.532 -3.759 30.683 1.00 87.38 95 PRO A N 1
ATOM 793 C CA . PRO A 1 95 ? -24.944 -2.486 31.104 1.00 87.38 95 PRO A CA 1
ATOM 794 C C . PRO A 1 95 ? -23.411 -2.505 31.180 1.00 87.38 95 PRO A C 1
ATOM 796 O O . PRO A 1 95 ? -22.763 -1.588 30.687 1.00 87.38 95 PRO A O 1
ATOM 799 N N . VAL A 1 96 ? -22.826 -3.590 31.699 1.00 88.38 96 VAL A N 1
ATOM 800 C CA . VAL A 1 96 ? -21.366 -3.761 31.820 1.00 88.38 96 VAL A CA 1
ATOM 801 C C . VAL A 1 96 ? -20.701 -3.855 30.444 1.00 88.38 96 VAL A C 1
ATOM 803 O O . VAL A 1 96 ? -19.630 -3.303 30.201 1.00 88.38 96 VAL A O 1
ATOM 806 N N . VAL A 1 97 ? -21.343 -4.562 29.513 1.00 88.31 97 VAL A N 1
ATOM 807 C CA . VAL A 1 97 ? -20.835 -4.730 28.146 1.00 88.31 97 VAL A CA 1
ATOM 808 C C . VAL A 1 97 ? -20.974 -3.426 27.360 1.00 88.31 97 VAL A C 1
ATOM 810 O O . VAL A 1 97 ? -20.134 -3.128 26.512 1.00 88.31 97 VAL A O 1
ATOM 813 N N . ASP A 1 98 ? -22.016 -2.641 27.620 1.00 89.19 98 ASP A N 1
ATOM 814 C CA . ASP A 1 98 ? -22.219 -1.355 26.961 1.00 89.19 98 ASP A CA 1
ATOM 815 C C . ASP A 1 98 ? -21.236 -0.291 27.457 1.00 89.19 98 ASP A C 1
ATOM 817 O O . ASP A 1 98 ? -20.659 0.407 26.620 1.00 89.19 98 ASP A O 1
ATOM 821 N N . GLU A 1 99 ? -20.932 -0.254 28.755 1.00 90.25 99 GLU A N 1
ATOM 822 C CA . GLU A 1 99 ? -19.842 0.564 29.304 1.00 90.25 99 GLU A CA 1
ATOM 823 C C . GLU A 1 99 ? -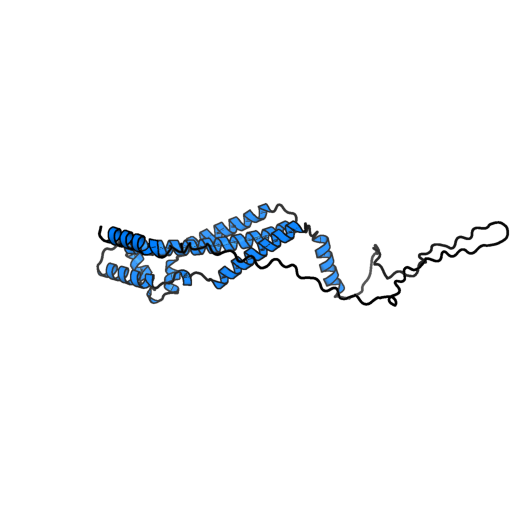18.490 0.184 28.673 1.00 90.25 99 GLU A C 1
ATOM 825 O O . GLU A 1 99 ? -17.773 1.043 28.153 1.00 90.25 99 GLU A O 1
ATOM 830 N N . LEU A 1 100 ? -18.192 -1.120 28.575 1.00 90.69 100 LEU A N 1
ATOM 831 C CA . LEU A 1 100 ? -16.985 -1.607 27.899 1.00 90.69 100 LEU A CA 1
ATOM 832 C C . LEU A 1 100 ? -16.920 -1.162 26.425 1.00 90.69 100 LEU A C 1
ATOM 834 O O . LEU A 1 100 ? -15.860 -0.748 25.947 1.00 90.69 100 LEU A O 1
ATOM 838 N N . LYS A 1 101 ? -18.035 -1.234 25.684 1.00 89.81 101 LYS A N 1
ATOM 839 C CA . LYS A 1 101 ? -18.100 -0.767 24.285 1.00 89.81 101 LYS A CA 1
ATOM 840 C C . LYS A 1 101 ? -17.821 0.737 24.193 1.00 89.81 101 LYS A C 1
ATOM 842 O O . LYS A 1 101 ? -17.146 1.158 23.253 1.00 89.81 101 LYS A O 1
ATOM 847 N N . GLU A 1 102 ? -18.332 1.548 25.118 1.00 89.56 102 GLU A N 1
ATOM 848 C CA . GLU A 1 102 ? -18.103 3.000 25.133 1.00 89.56 102 GLU A CA 1
ATOM 849 C C . GLU A 1 102 ? -16.653 3.371 25.456 1.00 89.56 102 GLU A C 1
ATOM 851 O O . GLU A 1 102 ? -16.076 4.241 24.792 1.00 89.56 102 GLU A O 1
ATOM 856 N N . ASP A 1 103 ? -16.033 2.671 26.402 1.00 88.44 103 ASP A N 1
ATOM 857 C CA . ASP A 1 103 ? -14.609 2.817 26.705 1.00 88.44 103 ASP A CA 1
ATOM 858 C C . ASP A 1 103 ? -13.734 2.492 25.501 1.00 88.44 103 ASP A C 1
ATOM 860 O O . ASP A 1 103 ? -12.867 3.279 25.120 1.00 88.44 103 ASP A O 1
ATOM 864 N N . ILE A 1 104 ? -14.013 1.373 24.835 1.00 88.75 104 ILE A N 1
ATOM 865 C CA . ILE A 1 104 ? -13.268 0.965 23.645 1.00 88.75 104 ILE A CA 1
ATOM 866 C C . ILE A 1 104 ? -13.451 1.975 22.512 1.00 88.75 104 ILE A C 1
ATOM 868 O O . ILE A 1 104 ? -12.494 2.265 21.803 1.00 88.75 104 ILE A O 1
ATOM 872 N N . ILE A 1 105 ? -14.642 2.561 22.338 1.00 88.06 105 ILE A N 1
ATOM 873 C CA . ILE A 1 105 ? -14.843 3.638 21.354 1.00 88.06 105 ILE A CA 1
ATOM 874 C C . ILE A 1 105 ? -13.953 4.843 21.681 1.00 88.06 105 ILE A C 1
ATOM 876 O O . ILE A 1 105 ? -13.382 5.439 20.765 1.00 88.06 105 ILE A O 1
ATOM 880 N N . ARG A 1 106 ? -13.822 5.217 22.959 1.00 87.06 106 ARG A N 1
ATOM 881 C CA . ARG A 1 106 ? -12.922 6.305 23.376 1.00 87.06 106 ARG A CA 1
ATOM 882 C C . ARG A 1 106 ? -11.458 5.965 23.122 1.00 87.06 106 ARG A C 1
ATOM 884 O O . ARG A 1 106 ? -10.723 6.830 22.652 1.00 87.06 106 ARG A O 1
ATOM 891 N N . ASP A 1 107 ? -11.050 4.731 23.386 1.00 85.75 107 ASP A N 1
ATOM 892 C CA . ASP A 1 107 ? -9.664 4.302 23.200 1.00 85.75 107 ASP A CA 1
ATOM 893 C C . ASP A 1 107 ? -9.305 4.110 21.718 1.00 85.75 107 ASP A C 1
ATOM 895 O O . ASP A 1 107 ? -8.235 4.539 21.294 1.00 85.75 107 ASP A O 1
ATOM 899 N N . ILE A 1 108 ? -10.222 3.599 20.887 1.00 83.56 108 ILE A N 1
ATOM 900 C CA . ILE A 1 108 ? -10.059 3.518 19.425 1.00 83.56 108 ILE A CA 1
ATOM 901 C C . ILE A 1 108 ? -9.908 4.906 18.799 1.00 83.56 108 ILE A C 1
ATOM 903 O O . ILE A 1 108 ? -9.149 5.064 17.852 1.00 83.56 108 ILE A O 1
ATOM 907 N N . LYS A 1 109 ? -10.583 5.938 19.313 1.00 81.88 109 LYS A N 1
ATOM 908 C CA . LYS A 1 109 ? -10.400 7.305 18.792 1.00 81.88 109 LYS A CA 1
ATOM 909 C C . LYS A 1 109 ? -8.976 7.834 18.968 1.00 81.88 109 LYS A C 1
ATOM 911 O O . LYS A 1 109 ? -8.581 8.734 18.237 1.00 81.88 109 LYS A O 1
ATOM 916 N N . LYS A 1 110 ? -8.218 7.289 19.922 1.00 79.75 110 LYS A N 1
ATOM 917 C CA . LYS A 1 110 ? -6.798 7.612 20.134 1.00 79.75 110 LYS A CA 1
ATOM 918 C C . LYS A 1 110 ? -5.877 6.783 19.231 1.00 79.75 110 LYS A C 1
ATOM 920 O O . LYS A 1 110 ? -4.672 7.014 19.206 1.00 79.75 110 LYS A O 1
ATOM 925 N N . VAL A 1 111 ? -6.417 5.793 18.518 1.00 78.56 111 VAL A N 1
ATOM 926 C CA . VAL A 1 111 ? -5.658 4.962 17.587 1.00 78.56 111 VAL A CA 1
ATOM 927 C C . VAL A 1 111 ? -5.430 5.744 16.301 1.00 78.56 111 VAL A C 1
ATOM 929 O O . VAL A 1 111 ? -6.324 5.921 15.477 1.00 78.56 111 VAL A O 1
ATOM 932 N N . GLU A 1 112 ? -4.196 6.191 16.109 1.00 75.75 112 GLU A N 1
ATOM 933 C CA . GLU A 1 112 ? -3.768 6.809 14.864 1.00 75.75 112 GLU A CA 1
ATOM 934 C C . GLU A 1 112 ? -3.701 5.757 13.755 1.00 75.75 112 GLU A C 1
ATOM 936 O O . GLU A 1 112 ? -2.782 4.933 13.699 1.00 75.75 112 GLU A O 1
ATOM 941 N N . VAL A 1 113 ? -4.661 5.808 12.829 1.00 73.19 113 VAL A N 1
ATOM 942 C CA . VAL A 1 113 ? -4.694 4.945 11.634 1.00 73.19 113 VAL A CA 1
ATOM 943 C C . VAL A 1 113 ? -3.405 5.097 10.816 1.00 73.19 113 VAL A C 1
ATOM 945 O O . VAL A 1 113 ? -2.859 4.107 10.326 1.00 73.19 113 VAL A O 1
ATOM 948 N N . ALA A 1 114 ? -2.862 6.319 10.752 1.00 73.44 114 ALA A N 1
ATOM 949 C CA . ALA A 1 114 ? -1.599 6.632 10.087 1.00 73.44 114 ALA A CA 1
ATOM 950 C C . ALA A 1 114 ? -0.426 5.796 10.616 1.00 73.44 114 ALA A C 1
ATOM 952 O O . ALA A 1 114 ? 0.458 5.425 9.852 1.00 73.44 114 ALA A O 1
ATOM 953 N N . SER A 1 115 ? -0.447 5.413 11.895 1.00 77.94 115 SER A N 1
ATOM 954 C CA . SER A 1 115 ? 0.626 4.617 12.480 1.00 77.94 115 SER A CA 1
ATOM 955 C C . SER A 1 115 ? 0.754 3.238 11.809 1.00 77.94 115 SER A C 1
ATOM 957 O O . SER A 1 115 ? 1.845 2.668 11.781 1.00 77.94 115 SER A O 1
ATOM 959 N N . PHE A 1 116 ? -0.340 2.656 11.302 1.00 74.88 116 PHE A N 1
ATOM 960 C CA . PHE A 1 116 ? -0.327 1.360 10.605 1.00 74.88 116 PHE A CA 1
ATOM 961 C C . PHE A 1 116 ? 0.173 1.472 9.162 1.00 74.88 116 PHE A C 1
ATOM 963 O O . PHE A 1 116 ? 0.523 0.465 8.544 1.00 74.88 116 PHE A O 1
ATOM 970 N N . PHE A 1 117 ? 0.257 2.694 8.640 1.00 79.94 117 PHE A N 1
ATOM 971 C CA . PHE A 1 117 ? 0.850 2.981 7.352 1.00 79.94 117 PHE A CA 1
ATOM 972 C C . PHE A 1 117 ? 2.344 3.276 7.525 1.00 79.94 117 PHE A C 1
ATOM 974 O O . PHE A 1 117 ? 2.743 4.326 8.019 1.00 79.94 117 PHE A O 1
ATOM 981 N N . ASN A 1 118 ? 3.203 2.348 7.099 1.00 81.31 118 ASN A N 1
ATOM 982 C CA . ASN A 1 118 ? 4.655 2.553 7.119 1.00 81.31 118 ASN A CA 1
ATOM 983 C C . ASN A 1 118 ? 5.083 3.571 6.047 1.00 81.31 118 ASN A C 1
ATOM 985 O O . ASN A 1 118 ? 5.601 3.183 4.997 1.00 81.31 118 ASN A O 1
ATOM 989 N N . GLN A 1 119 ? 4.888 4.864 6.322 1.00 83.38 119 GLN A N 1
ATOM 990 C CA . GLN A 1 119 ? 5.078 5.962 5.371 1.00 83.38 119 GLN A CA 1
ATOM 991 C C . GLN A 1 119 ? 6.433 5.895 4.662 1.00 83.38 119 GLN A C 1
ATOM 993 O O . GLN A 1 119 ? 6.464 5.847 3.441 1.00 83.38 119 GLN A O 1
ATOM 998 N N . LYS A 1 120 ? 7.546 5.754 5.399 1.00 85.50 120 LYS A N 1
ATOM 999 C CA . LYS A 1 120 ? 8.899 5.669 4.808 1.00 85.50 120 LYS A CA 1
ATOM 1000 C C . LYS A 1 120 ? 9.027 4.546 3.774 1.00 85.50 120 LYS A C 1
ATOM 1002 O O . LYS A 1 120 ? 9.526 4.761 2.673 1.00 85.50 120 LYS A O 1
ATOM 1007 N N . LYS A 1 121 ? 8.549 3.346 4.120 1.00 86.94 121 LYS A N 1
ATOM 1008 C CA . LYS A 1 121 ? 8.635 2.170 3.245 1.00 86.94 121 LYS A CA 1
ATOM 1009 C C . LYS A 1 121 ? 7.750 2.333 2.011 1.00 86.94 121 LYS A C 1
ATOM 1011 O O . LYS A 1 121 ? 8.164 1.939 0.927 1.00 86.94 121 LYS A O 1
ATOM 1016 N N . GLN A 1 122 ? 6.552 2.898 2.165 1.00 88.50 122 GLN A N 1
ATOM 1017 C CA . GLN A 1 122 ? 5.646 3.105 1.033 1.00 88.50 122 GLN A CA 1
ATOM 1018 C C . GLN A 1 122 ? 6.115 4.242 0.124 1.00 88.50 122 GLN A C 1
ATOM 1020 O O . GLN A 1 122 ? 6.110 4.076 -1.090 1.00 88.50 122 GLN A O 1
ATOM 1025 N N . SER A 1 123 ? 6.614 5.344 0.685 1.00 88.81 123 SER A N 1
ATOM 1026 C CA . SER A 1 123 ? 7.199 6.447 -0.082 1.00 88.81 123 SER A CA 1
ATOM 1027 C C . SER A 1 123 ? 8.384 5.988 -0.932 1.00 88.81 123 SER A C 1
ATOM 1029 O O . SER A 1 123 ? 8.446 6.337 -2.106 1.00 88.81 123 SER A O 1
ATOM 1031 N N . TYR A 1 124 ? 9.271 5.142 -0.392 1.00 91.31 124 TYR A N 1
ATOM 1032 C CA . TYR A 1 124 ? 10.378 4.579 -1.172 1.00 91.31 124 TYR A CA 1
ATOM 1033 C C . TYR A 1 124 ? 9.891 3.735 -2.358 1.00 91.31 124 TYR A C 1
ATOM 1035 O O . TYR A 1 124 ? 10.423 3.860 -3.454 1.00 91.31 124 TYR A O 1
ATOM 1043 N N . LYS A 1 125 ? 8.844 2.919 -2.180 1.00 91.31 125 LYS A N 1
ATOM 1044 C CA . LYS A 1 125 ? 8.260 2.135 -3.283 1.00 91.31 125 LYS A CA 1
ATOM 1045 C C . LYS A 1 125 ? 7.631 3.005 -4.364 1.00 91.31 125 LYS A C 1
ATOM 1047 O O . LYS A 1 125 ? 7.748 2.673 -5.540 1.00 91.31 125 LYS A O 1
ATOM 1052 N N . ILE A 1 126 ? 6.956 4.087 -3.977 1.00 92.62 126 ILE A N 1
ATOM 1053 C CA . ILE A 1 126 ? 6.364 5.038 -4.926 1.00 92.62 126 ILE A CA 1
ATOM 1054 C C . ILE A 1 126 ? 7.477 5.702 -5.737 1.00 92.62 126 ILE A C 1
ATOM 1056 O O . ILE A 1 126 ? 7.421 5.685 -6.962 1.00 92.62 126 ILE A O 1
ATOM 1060 N N . LEU A 1 127 ? 8.518 6.206 -5.067 1.00 94.19 127 LEU A N 1
ATOM 1061 C CA . LEU A 1 127 ? 9.682 6.798 -5.728 1.00 94.19 127 LEU A CA 1
ATOM 1062 C C . LEU A 1 127 ? 10.353 5.792 -6.672 1.00 94.19 127 LEU A C 1
ATOM 1064 O O . LEU A 1 127 ? 10.590 6.110 -7.832 1.00 94.19 127 LEU A O 1
ATOM 1068 N N . LEU A 1 128 ? 10.582 4.561 -6.210 1.00 93.44 128 LEU A N 1
ATOM 1069 C CA . LEU A 1 128 ? 11.143 3.487 -7.030 1.00 93.44 128 LEU A CA 1
ATOM 1070 C C . LEU A 1 128 ? 10.271 3.191 -8.260 1.00 93.44 128 LEU A C 1
ATOM 1072 O O . LEU A 1 128 ? 10.805 3.016 -9.348 1.00 93.44 128 LEU A O 1
ATOM 1076 N N . SER A 1 129 ? 8.944 3.174 -8.105 1.00 92.44 129 SER A N 1
ATOM 1077 C CA . SER A 1 129 ? 8.008 2.971 -9.222 1.00 92.44 129 SER A CA 1
ATOM 1078 C C . SER A 1 129 ? 8.116 4.096 -10.249 1.00 92.44 129 SER A C 1
ATOM 1080 O O . SER A 1 129 ? 8.147 3.827 -11.442 1.00 92.44 129 SER A O 1
ATOM 1082 N N . ILE A 1 130 ? 8.223 5.349 -9.795 1.00 93.69 130 ILE A N 1
ATOM 1083 C CA . ILE A 1 130 ? 8.410 6.511 -10.673 1.00 93.69 130 ILE A CA 1
ATOM 1084 C C . ILE A 1 130 ? 9.723 6.383 -11.454 1.00 93.69 130 ILE A C 1
ATOM 1086 O O . ILE A 1 130 ? 9.722 6.528 -12.673 1.00 93.69 130 ILE A O 1
ATOM 1090 N N . VAL A 1 131 ? 10.825 6.053 -10.774 1.00 93.56 131 VAL A N 1
ATOM 1091 C CA . VAL A 1 131 ? 12.136 5.845 -11.412 1.00 93.56 131 VAL A CA 1
ATOM 1092 C C . VAL A 1 131 ? 12.083 4.704 -12.434 1.00 93.56 131 VAL A C 1
ATOM 1094 O O . VAL A 1 131 ? 12.590 4.859 -13.541 1.00 93.56 131 VAL A O 1
ATOM 1097 N N . LEU A 1 132 ? 11.426 3.587 -12.106 1.00 91.25 132 LEU A N 1
ATOM 1098 C CA . LEU A 1 132 ? 11.210 2.468 -13.030 1.00 91.25 132 LEU A CA 1
ATOM 1099 C C . LEU A 1 132 ? 10.398 2.889 -14.263 1.00 91.25 132 LEU A C 1
ATOM 1101 O O . LEU A 1 132 ? 10.763 2.523 -15.376 1.00 91.25 132 LEU A O 1
ATOM 1105 N N . CYS A 1 133 ? 9.338 3.683 -14.095 1.00 91.62 133 CYS A N 1
ATOM 1106 C CA . CYS A 1 133 ? 8.571 4.222 -15.220 1.00 91.62 133 CYS A CA 1
ATOM 1107 C C . CYS A 1 133 ? 9.432 5.118 -16.120 1.00 91.62 133 CYS A C 1
ATOM 1109 O O . CYS A 1 133 ? 9.384 4.975 -17.340 1.00 91.62 133 CYS A O 1
ATOM 1111 N N . PHE A 1 134 ? 10.242 6.008 -15.537 1.00 90.56 134 PHE A N 1
ATOM 1112 C CA . PHE A 1 134 ? 11.178 6.828 -16.309 1.00 90.56 134 PHE A CA 1
ATOM 1113 C C . PHE A 1 134 ? 12.185 5.971 -17.075 1.00 90.56 134 PHE A C 1
ATOM 1115 O O . PHE A 1 134 ? 12.428 6.240 -18.247 1.00 90.56 134 PHE A O 1
ATOM 1122 N N . LEU A 1 135 ? 12.719 4.919 -16.451 1.00 87.69 135 LEU A N 1
ATOM 1123 C CA . LEU A 1 135 ? 13.638 3.983 -17.099 1.00 87.69 135 LEU A CA 1
ATOM 1124 C C . LEU A 1 135 ? 12.967 3.276 -18.280 1.00 87.69 135 LEU A C 1
ATOM 1126 O O . LEU A 1 135 ? 13.567 3.181 -19.342 1.00 87.69 135 LEU A O 1
ATOM 1130 N N . ILE A 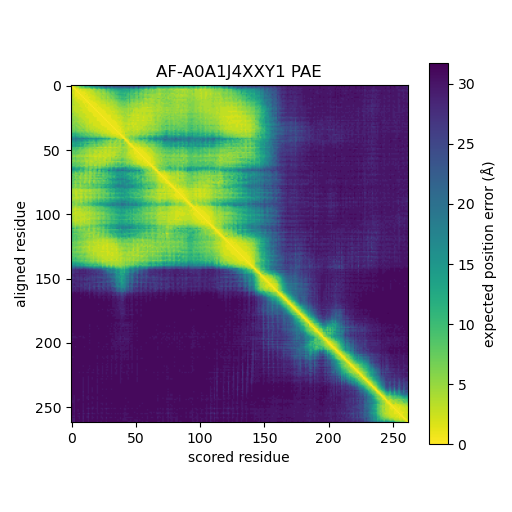1 136 ? 11.711 2.848 -18.137 1.00 86.56 136 ILE A N 1
ATOM 1131 C CA . ILE A 1 136 ? 10.946 2.228 -19.228 1.00 86.56 136 ILE A CA 1
ATOM 1132 C C . ILE A 1 136 ? 10.754 3.196 -20.400 1.00 86.56 136 ILE A C 1
ATOM 1134 O O . ILE A 1 136 ? 10.992 2.817 -21.544 1.00 86.56 136 ILE A O 1
ATOM 1138 N N . ILE A 1 137 ? 10.350 4.440 -20.131 1.00 88.19 137 ILE A N 1
ATOM 1139 C CA . ILE A 1 137 ? 10.147 5.455 -21.178 1.00 88.19 137 ILE A CA 1
ATOM 1140 C C . ILE A 1 137 ? 11.476 5.783 -21.867 1.00 88.19 137 ILE A C 1
ATOM 1142 O O . ILE A 1 137 ? 11.539 5.843 -23.092 1.00 88.19 137 ILE A O 1
ATOM 1146 N N . PHE A 1 138 ? 12.544 5.950 -21.085 1.00 85.88 138 PHE A N 1
ATOM 1147 C CA . PHE A 1 138 ? 13.892 6.153 -21.606 1.00 85.88 138 PHE A CA 1
ATOM 1148 C C . PHE A 1 138 ? 14.318 4.968 -22.481 1.00 85.88 138 PHE A C 1
ATOM 1150 O O . PHE A 1 138 ? 14.744 5.160 -23.612 1.00 85.88 138 PHE A O 1
ATOM 1157 N N . SER A 1 139 ? 14.113 3.734 -22.019 1.00 80.44 139 SER A N 1
ATOM 1158 C CA . SER A 1 139 ? 14.440 2.528 -22.782 1.00 80.44 139 SER A CA 1
ATOM 1159 C C . SER A 1 139 ? 13.670 2.428 -24.098 1.00 80.44 139 SER A C 1
ATOM 1161 O O . SER A 1 139 ? 14.240 1.989 -25.092 1.00 80.44 139 SER A O 1
ATOM 1163 N N . ALA A 1 140 ? 12.400 2.842 -24.112 1.00 81.06 140 ALA A N 1
ATOM 1164 C CA . ALA A 1 140 ? 11.578 2.859 -25.317 1.00 81.06 140 ALA A CA 1
ATOM 1165 C C . ALA A 1 140 ? 12.047 3.916 -26.333 1.00 81.06 140 ALA A C 1
ATOM 1167 O O . ALA A 1 140 ? 11.963 3.683 -27.532 1.00 81.06 140 ALA A O 1
ATOM 1168 N N . GLN A 1 141 ? 12.558 5.063 -25.869 1.00 79.56 141 GLN A N 1
ATOM 1169 C CA . GLN A 1 141 ? 13.018 6.147 -26.745 1.00 79.56 141 GLN A CA 1
ATOM 1170 C C . GLN A 1 141 ? 14.340 5.828 -27.453 1.00 79.56 141 GLN A C 1
ATOM 1172 O O . GLN A 1 141 ? 14.557 6.273 -28.577 1.00 79.56 141 GLN A O 1
ATOM 1177 N N . PHE A 1 142 ? 15.232 5.093 -26.791 1.00 72.75 142 PHE A N 1
ATOM 1178 C CA . PHE A 1 142 ? 16.551 4.763 -27.334 1.00 72.75 142 PHE A CA 1
ATOM 1179 C C . PHE A 1 142 ? 16.568 3.472 -28.164 1.00 72.75 142 PHE A C 1
ATOM 1181 O O . PHE A 1 142 ? 17.652 3.045 -28.547 1.00 72.75 142 PHE A O 1
ATOM 1188 N N . ASP A 1 143 ? 15.396 2.870 -28.421 1.00 62.31 143 ASP A N 1
ATOM 1189 C CA . ASP A 1 143 ? 15.228 1.580 -29.107 1.00 62.31 143 ASP A CA 1
ATOM 1190 C C . ASP A 1 143 ? 16.308 0.583 -28.668 1.00 62.31 143 ASP A C 1
ATOM 1192 O O . ASP A 1 143 ? 17.069 0.025 -29.460 1.00 62.31 143 ASP A O 1
ATOM 1196 N N . LEU A 1 144 ? 16.453 0.453 -27.343 1.00 57.41 144 LEU A N 1
ATOM 1197 C CA . LEU A 1 144 ? 17.443 -0.416 -26.720 1.00 57.41 144 LEU A CA 1
ATOM 1198 C C . LEU A 1 144 ? 16.986 -1.871 -26.862 1.00 57.41 144 LEU A C 1
ATOM 1200 O O . LEU A 1 144 ? 16.742 -2.559 -25.869 1.00 57.41 144 LEU A O 1
ATOM 1204 N N . SER A 1 145 ? 16.903 -2.363 -28.098 1.00 53.97 145 SER A N 1
ATOM 1205 C CA . SER A 1 145 ? 17.010 -3.784 -28.397 1.00 53.97 145 SER A CA 1
ATOM 1206 C C . SER A 1 145 ? 18.450 -4.192 -28.081 1.00 53.97 145 SER A C 1
ATOM 1208 O O . SER A 1 145 ? 19.296 -4.361 -28.963 1.00 53.97 145 SER A O 1
ATOM 1210 N N . PHE A 1 146 ? 18.779 -4.269 -26.791 1.00 55.06 146 PHE A N 1
ATOM 1211 C CA . PHE A 1 146 ? 20.017 -4.885 -26.351 1.00 55.06 146 PHE A CA 1
ATOM 1212 C C . PHE A 1 146 ? 19.933 -6.347 -26.772 1.00 55.06 146 PHE A C 1
ATOM 1214 O O . PHE A 1 146 ? 19.308 -7.162 -26.095 1.00 55.06 146 PHE A O 1
ATOM 1221 N N . ASN A 1 147 ? 20.572 -6.694 -27.890 1.00 54.31 147 ASN A N 1
ATOM 1222 C CA . ASN A 1 147 ? 20.908 -8.077 -28.175 1.00 54.31 147 ASN A CA 1
ATOM 1223 C C . ASN A 1 147 ? 21.793 -8.546 -27.019 1.00 54.31 147 ASN A C 1
ATOM 1225 O O . ASN A 1 147 ? 22.998 -8.313 -26.990 1.00 54.31 147 ASN A O 1
ATOM 1229 N N . PHE A 1 148 ? 21.181 -9.187 -26.022 1.00 50.34 148 PHE A N 1
ATOM 1230 C CA . PHE A 1 148 ? 21.874 -9.639 -24.819 1.00 50.34 148 PHE A CA 1
ATOM 1231 C C . PHE A 1 148 ? 22.941 -10.690 -25.150 1.00 50.34 148 PHE A C 1
ATOM 1233 O O . PHE A 1 148 ? 23.788 -10.966 -24.315 1.00 50.34 148 PHE A O 1
ATOM 1240 N N . LYS A 1 149 ? 22.951 -11.240 -26.375 1.00 57.66 149 LYS A N 1
ATOM 1241 C CA . LYS A 1 149 ? 24.097 -11.985 -26.908 1.00 57.66 149 LYS A CA 1
ATOM 1242 C C . LYS A 1 149 ? 25.362 -11.131 -26.902 1.00 57.66 149 LYS A C 1
ATOM 1244 O O . LYS A 1 149 ? 26.361 -11.578 -26.361 1.00 57.66 149 LYS A O 1
ATOM 1249 N N . ASP A 1 150 ? 25.309 -9.895 -27.382 1.00 59.75 150 ASP A N 1
ATOM 1250 C CA . ASP A 1 150 ? 26.494 -9.040 -27.485 1.00 59.75 150 ASP A CA 1
ATOM 1251 C C . ASP A 1 150 ? 26.911 -8.500 -26.113 1.00 59.75 150 ASP A C 1
ATOM 1253 O O . ASP A 1 150 ? 28.094 -8.490 -25.784 1.00 59.75 150 ASP A O 1
ATOM 1257 N N . ALA A 1 151 ? 25.952 -8.158 -25.246 1.00 58.56 151 ALA A N 1
ATOM 1258 C CA . ALA A 1 151 ? 26.248 -7.691 -23.888 1.00 58.56 151 ALA A CA 1
ATOM 1259 C C . ALA A 1 151 ? 26.707 -8.823 -22.947 1.00 58.56 151 ALA A C 1
ATOM 1261 O O . ALA A 1 151 ? 27.615 -8.619 -22.142 1.00 58.56 151 ALA A O 1
ATOM 1262 N N . ALA A 1 152 ? 26.126 -10.026 -23.056 1.00 62.59 152 ALA A N 1
ATOM 1263 C CA . ALA A 1 152 ? 26.574 -11.192 -22.298 1.00 62.59 152 ALA A CA 1
ATOM 1264 C C . ALA A 1 152 ? 27.936 -11.679 -22.787 1.00 62.59 152 ALA A C 1
ATOM 1266 O O . ALA A 1 152 ? 28.775 -11.973 -21.948 1.00 62.59 152 ALA A O 1
ATOM 1267 N N . ASN A 1 153 ? 28.189 -11.697 -24.099 1.00 63.72 153 ASN A N 1
ATOM 1268 C CA . ASN A 1 153 ? 29.512 -12.019 -24.638 1.00 63.72 153 ASN A CA 1
ATOM 1269 C C . ASN A 1 153 ? 30.556 -10.990 -24.181 1.00 63.72 153 ASN A C 1
ATOM 1271 O O . ASN A 1 153 ? 31.616 -11.385 -23.720 1.00 63.72 153 ASN A O 1
ATOM 1275 N N . THR A 1 154 ? 30.223 -9.693 -24.174 1.00 65.19 154 THR A N 1
ATOM 1276 C CA . THR A 1 154 ? 31.118 -8.637 -23.662 1.00 65.19 154 THR A CA 1
ATOM 1277 C C . THR A 1 154 ? 31.393 -8.784 -22.160 1.00 65.19 154 THR A C 1
ATOM 1279 O O . THR A 1 154 ? 32.524 -8.612 -21.714 1.00 65.19 154 THR A O 1
ATOM 1282 N N . ALA A 1 155 ? 30.383 -9.130 -21.357 1.00 64.19 155 ALA A N 1
ATOM 1283 C CA . ALA A 1 155 ? 30.551 -9.349 -19.919 1.00 64.19 155 ALA A CA 1
ATOM 1284 C C . ALA A 1 155 ? 31.317 -10.647 -19.606 1.00 64.19 155 ALA A C 1
ATOM 1286 O O . ALA A 1 155 ? 32.098 -10.692 -18.658 1.00 64.19 155 ALA A O 1
ATOM 1287 N N . VAL A 1 156 ? 31.110 -11.692 -20.408 1.00 64.25 156 VAL A N 1
ATOM 1288 C CA . VAL A 1 156 ? 31.828 -12.968 -20.342 1.00 64.25 156 VAL A CA 1
ATOM 1289 C C . VAL A 1 156 ? 33.293 -12.760 -20.732 1.00 64.25 156 VAL A C 1
ATOM 1291 O O . VAL A 1 156 ? 34.160 -13.124 -19.944 1.00 64.25 156 VAL A O 1
ATOM 1294 N N . ASP A 1 157 ? 33.592 -12.083 -21.841 1.00 66.31 157 ASP A N 1
ATOM 1295 C CA . ASP A 1 157 ? 34.966 -11.736 -22.242 1.00 66.31 157 ASP A CA 1
ATOM 1296 C C . ASP A 1 157 ? 35.657 -10.818 -21.231 1.00 66.31 157 ASP A C 1
ATOM 1298 O O . ASP A 1 157 ? 36.850 -10.963 -20.979 1.00 66.31 157 ASP A O 1
ATOM 1302 N N . PHE A 1 158 ? 34.923 -9.920 -20.575 1.00 67.31 158 PHE A N 1
ATOM 1303 C CA . PHE A 1 158 ? 35.471 -9.101 -19.493 1.00 67.31 158 PHE A CA 1
ATOM 1304 C C . PHE A 1 158 ? 35.820 -9.935 -18.246 1.00 67.31 158 PHE A C 1
ATOM 1306 O O . PHE A 1 158 ? 36.828 -9.682 -17.586 1.00 67.31 158 PHE A O 1
ATOM 1313 N N . ILE A 1 159 ? 35.024 -10.962 -17.933 1.00 62.44 159 ILE A N 1
ATOM 1314 C CA . ILE A 1 159 ? 35.261 -11.873 -16.802 1.00 62.44 159 ILE A CA 1
ATOM 1315 C C . ILE A 1 159 ? 36.383 -12.879 -17.111 1.00 62.44 159 ILE A C 1
ATOM 1317 O O . ILE A 1 159 ? 37.213 -13.145 -16.241 1.00 62.44 159 ILE A O 1
ATOM 1321 N N . TYR A 1 160 ? 36.452 -13.407 -18.335 1.00 62.12 160 TYR A N 1
ATOM 1322 C CA . TYR A 1 160 ? 37.510 -14.327 -18.766 1.00 62.12 160 TYR A CA 1
ATOM 1323 C C . TYR A 1 160 ? 38.815 -13.605 -19.154 1.00 62.12 160 TYR A C 1
ATOM 1325 O O . TYR A 1 160 ? 39.887 -14.187 -19.021 1.00 62.12 160 TYR A O 1
ATOM 1333 N N . GLY A 1 161 ? 38.763 -12.327 -19.538 1.00 55.72 161 GLY A N 1
ATOM 1334 C CA . GLY A 1 161 ? 39.931 -11.488 -19.843 1.00 55.72 161 GLY A CA 1
ATOM 1335 C C . GLY A 1 161 ? 40.695 -10.978 -18.614 1.00 55.72 161 GLY A C 1
ATOM 1336 O O . GLY A 1 161 ? 41.846 -10.566 -18.733 1.00 55.72 161 GLY A O 1
ATOM 1337 N N . LEU A 1 162 ? 40.096 -11.046 -17.420 1.00 48.78 162 LEU A N 1
ATOM 1338 C CA . LEU A 1 162 ? 40.749 -10.727 -16.140 1.00 48.78 162 LEU A CA 1
ATOM 1339 C C . LEU A 1 162 ? 41.413 -11.946 -15.471 1.00 48.78 162 LEU A C 1
ATOM 1341 O O . LEU A 1 162 ? 42.110 -11.797 -14.468 1.00 48.78 162 LEU A O 1
ATOM 1345 N N . GLY A 1 163 ? 41.209 -13.148 -16.016 1.00 43.12 163 GLY A N 1
ATOM 1346 C CA . GLY A 1 163 ? 41.729 -14.407 -15.488 1.00 43.12 163 GLY A CA 1
ATOM 1347 C C . GLY A 1 163 ? 42.686 -15.068 -16.468 1.00 43.12 163 GLY A C 1
ATOM 1348 O O . GLY A 1 163 ? 42.330 -16.049 -17.113 1.00 43.12 163 GLY A O 1
ATOM 1349 N N . GLY A 1 164 ? 43.903 -14.538 -16.582 1.00 40.16 164 GLY A N 1
ATOM 1350 C CA . GLY A 1 164 ? 44.952 -15.160 -17.380 1.00 40.16 164 GLY A CA 1
ATOM 1351 C C . GLY A 1 164 ? 45.253 -16.586 -16.911 1.00 40.16 164 GLY A C 1
ATOM 1352 O O . GLY A 1 164 ? 45.729 -16.793 -15.798 1.00 40.16 164 GLY A O 1
ATOM 1353 N N . ASN A 1 165 ? 45.012 -17.555 -17.789 1.00 35.31 165 ASN A N 1
ATOM 1354 C CA . ASN A 1 165 ? 45.843 -18.744 -17.911 1.00 35.31 165 ASN A CA 1
ATOM 1355 C C . ASN A 1 165 ? 45.847 -19.183 -19.375 1.00 35.31 165 ASN A C 1
ATOM 1357 O O . ASN A 1 165 ? 44.837 -19.609 -19.932 1.00 35.31 165 ASN A O 1
ATOM 1361 N N . GLU A 1 166 ? 47.017 -19.044 -19.987 1.00 42.94 166 GLU A N 1
ATOM 1362 C CA . GLU A 1 166 ? 47.336 -19.567 -21.304 1.00 42.94 166 GLU A CA 1
ATOM 1363 C C . GLU A 1 166 ? 47.198 -21.094 -21.307 1.00 42.94 166 GLU A C 1
ATOM 1365 O O . GLU A 1 166 ? 47.856 -21.800 -20.542 1.00 42.94 166 GLU A O 1
ATOM 1370 N N . THR A 1 167 ? 46.376 -21.636 -22.201 1.00 33.12 167 THR A N 1
ATOM 1371 C CA . THR A 1 167 ? 46.633 -22.949 -22.808 1.00 33.12 167 THR A CA 1
ATOM 1372 C C . THR A 1 167 ? 45.865 -23.034 -24.121 1.00 33.12 167 THR A C 1
ATOM 1374 O O . THR A 1 167 ? 44.640 -23.085 -24.152 1.00 33.12 167 THR A O 1
ATOM 1377 N N . GLY A 1 168 ? 46.605 -22.947 -25.225 1.00 33.00 168 GLY A N 1
ATOM 1378 C CA . GLY A 1 168 ? 46.048 -22.818 -26.563 1.00 33.00 168 GLY A CA 1
ATOM 1379 C C . GLY A 1 168 ? 45.392 -24.085 -27.106 1.00 33.00 168 GLY A C 1
ATOM 1380 O O . GLY A 1 168 ? 45.768 -25.199 -26.755 1.00 33.00 168 GLY A O 1
ATOM 1381 N N . SER A 1 169 ? 44.454 -23.885 -28.033 1.00 31.33 169 SER A N 1
ATOM 1382 C CA . SER A 1 169 ? 44.359 -24.605 -29.310 1.00 31.33 169 SER A CA 1
ATOM 1383 C C . SER A 1 169 ? 43.084 -24.178 -30.045 1.00 31.33 169 SER A C 1
ATOM 1385 O O . SER A 1 169 ? 41.987 -24.387 -29.538 1.00 31.33 169 SER A O 1
ATOM 1387 N N . GLY A 1 170 ? 43.226 -23.650 -31.268 1.00 28.55 170 GLY A N 1
ATOM 1388 C CA . GLY A 1 170 ? 42.188 -23.810 -32.294 1.00 28.55 170 GLY A CA 1
ATOM 1389 C C . GLY A 1 170 ? 41.603 -22.553 -32.942 1.00 28.55 170 GLY A C 1
ATOM 1390 O O . GLY A 1 170 ? 40.445 -22.240 -32.719 1.00 28.55 170 GLY A O 1
ATOM 1391 N N . LYS A 1 171 ? 42.371 -21.967 -33.872 1.00 32.00 171 LYS A N 1
ATOM 1392 C CA . LYS A 1 171 ? 41.926 -21.245 -35.087 1.00 32.00 171 LYS A CA 1
ATOM 1393 C C . LYS A 1 171 ? 41.143 -19.930 -34.907 1.00 32.00 171 LYS A C 1
ATOM 1395 O O . LYS A 1 171 ? 39.922 -19.888 -34.836 1.00 32.00 171 LYS A O 1
ATOM 1400 N N . GLN A 1 172 ? 41.931 -18.858 -34.989 1.00 33.50 172 GLN A N 1
ATOM 1401 C CA . GLN A 1 172 ? 41.568 -17.462 -35.222 1.00 33.50 172 GLN A CA 1
ATOM 1402 C C . GLN A 1 172 ? 40.664 -17.265 -36.453 1.00 33.50 172 GLN A C 1
ATOM 1404 O O . GLN A 1 172 ? 41.049 -17.600 -37.573 1.00 33.50 172 GLN A O 1
ATOM 1409 N N . GLY A 1 173 ? 39.517 -16.618 -36.249 1.00 33.50 173 GLY A N 1
ATOM 1410 C CA . GLY A 1 173 ? 38.969 -15.645 -37.192 1.00 33.50 173 GLY A CA 1
ATOM 1411 C C . GLY A 1 173 ? 39.344 -14.261 -36.671 1.00 33.50 173 GLY A C 1
ATOM 1412 O O . GLY A 1 173 ? 38.766 -13.799 -35.694 1.00 33.50 173 GLY A O 1
ATOM 1413 N N . LEU A 1 174 ? 40.380 -13.652 -37.246 1.00 33.75 174 LEU A N 1
ATOM 1414 C CA . LEU A 1 174 ? 40.855 -12.321 -36.868 1.00 33.75 174 LEU A CA 1
ATOM 1415 C C . LEU A 1 174 ? 39.934 -11.257 -37.479 1.00 33.75 174 LEU A C 1
ATOM 1417 O O . LEU A 1 174 ? 40.121 -10.858 -38.629 1.00 33.75 174 LEU A O 1
ATOM 1421 N N . GLU A 1 175 ? 38.967 -10.767 -36.703 1.00 39.62 175 GLU A N 1
ATOM 1422 C CA . GLU A 1 175 ? 38.498 -9.395 -36.886 1.00 39.62 175 GLU A CA 1
ATOM 1423 C C . GLU A 1 175 ? 39.606 -8.452 -36.409 1.00 39.62 175 GLU A C 1
ATOM 1425 O O . GLU A 1 175 ? 40.107 -8.525 -35.286 1.00 39.62 175 GLU A O 1
ATOM 1430 N N . ARG A 1 176 ? 40.065 -7.620 -37.341 1.00 32.91 176 ARG A N 1
ATOM 1431 C CA . ARG A 1 176 ? 41.208 -6.727 -37.186 1.00 32.91 176 ARG A CA 1
ATOM 1432 C C . ARG A 1 176 ? 40.882 -5.617 -36.184 1.00 32.91 176 ARG A C 1
ATOM 1434 O O . ARG A 1 176 ? 40.123 -4.705 -36.494 1.00 32.91 176 ARG A O 1
ATOM 1441 N N . ILE A 1 177 ? 41.524 -5.659 -35.020 1.00 33.25 177 ILE A N 1
ATOM 1442 C CA . ILE A 1 177 ? 41.651 -4.511 -34.117 1.00 33.25 177 ILE A CA 1
ATOM 1443 C C . ILE A 1 177 ? 42.629 -3.517 -34.756 1.00 33.25 177 ILE A C 1
ATOM 1445 O O . ILE A 1 177 ? 43.742 -3.875 -35.146 1.00 33.25 177 ILE A O 1
ATOM 1449 N N . ALA A 1 178 ? 42.206 -2.260 -34.875 1.00 40.50 178 ALA A N 1
ATOM 1450 C CA . ALA A 1 178 ? 43.043 -1.169 -35.353 1.00 40.50 178 ALA A CA 1
ATOM 1451 C C . ALA A 1 178 ? 44.229 -0.952 -34.393 1.00 40.50 178 ALA A C 1
ATOM 1453 O O . ALA A 1 178 ? 44.032 -0.588 -33.237 1.00 40.50 178 ALA A O 1
ATOM 1454 N N . GLY A 1 179 ? 45.455 -1.173 -34.880 1.00 42.88 179 GLY A N 1
ATOM 1455 C CA . GLY A 1 179 ? 46.685 -0.757 -34.192 1.00 42.88 179 GLY A CA 1
ATOM 1456 C C . GLY A 1 179 ? 47.712 -1.845 -33.862 1.00 42.88 179 GLY A C 1
ATOM 1457 O O . GLY A 1 179 ? 48.746 -1.512 -33.295 1.00 42.88 179 GLY A O 1
ATOM 1458 N N . SER A 1 180 ? 47.492 -3.114 -34.220 1.00 43.44 180 SER A N 1
ATOM 1459 C CA . SER A 1 180 ? 48.510 -4.166 -34.053 1.00 43.44 180 SER A CA 1
ATOM 1460 C C . SER A 1 180 ? 48.490 -5.130 -35.236 1.00 43.44 180 SER A C 1
ATOM 1462 O O . SER A 1 180 ? 47.827 -6.165 -35.220 1.00 43.44 180 SER A O 1
ATOM 1464 N N . GLY A 1 181 ? 49.177 -4.734 -36.304 1.00 36.66 181 GLY A N 1
ATOM 1465 C CA . GLY A 1 181 ? 49.460 -5.572 -37.459 1.00 36.66 181 GLY A CA 1
ATOM 1466 C C . GLY A 1 181 ? 50.949 -5.497 -37.749 1.00 36.66 181 GLY A C 1
ATOM 1467 O O . GLY A 1 181 ? 51.492 -4.409 -37.928 1.00 36.66 181 GLY A O 1
ATOM 1468 N N . GLU A 1 182 ? 51.587 -6.661 -37.756 1.00 44.69 182 GLU A N 1
ATOM 1469 C CA . GLU A 1 182 ? 52.884 -6.903 -38.377 1.00 44.69 182 GLU A CA 1
ATOM 1470 C C . GLU A 1 182 ? 52.923 -6.193 -39.741 1.00 44.69 182 GLU A C 1
ATOM 1472 O O . GLU A 1 182 ? 51.944 -6.219 -40.489 1.00 44.69 182 GLU A O 1
ATOM 1477 N N . SER A 1 183 ? 54.003 -5.458 -40.000 1.00 44.94 183 SER A N 1
ATOM 1478 C CA . SER A 1 183 ? 54.130 -4.484 -41.085 1.00 44.94 183 SER A CA 1
ATOM 1479 C C . SER A 1 183 ? 54.115 -5.136 -42.470 1.00 44.94 183 SER A C 1
ATOM 1481 O O . SER A 1 183 ? 55.152 -5.260 -43.120 1.00 44.94 183 SER A O 1
ATOM 1483 N N . GLU A 1 184 ? 52.938 -5.520 -42.945 1.00 48.38 184 GLU A N 1
ATOM 1484 C CA . GLU A 1 184 ? 52.666 -5.654 -44.370 1.00 48.38 184 GLU A CA 1
ATOM 1485 C C . GLU A 1 184 ? 52.431 -4.249 -44.926 1.00 48.38 184 GLU A C 1
ATOM 1487 O O . GLU A 1 184 ? 51.592 -3.490 -44.431 1.00 48.38 184 GLU A O 1
ATOM 1492 N N . SER A 1 185 ? 53.246 -3.862 -45.905 1.00 48.88 185 SER A N 1
ATOM 1493 C CA . SER A 1 185 ? 53.269 -2.498 -46.419 1.00 48.88 185 SER A CA 1
ATOM 1494 C C . SER A 1 185 ? 51.891 -2.131 -46.990 1.00 48.88 185 SER A C 1
ATOM 1496 O O . SER A 1 185 ? 51.414 -2.722 -47.956 1.00 48.88 185 SER A O 1
ATOM 1498 N N . VAL A 1 186 ? 51.240 -1.136 -46.384 1.00 52.31 186 VAL A N 1
ATOM 1499 C CA . VAL A 1 186 ? 49.905 -0.635 -46.773 1.00 52.31 186 VAL A CA 1
ATOM 1500 C C . VAL A 1 186 ? 49.938 0.097 -48.129 1.00 52.31 186 VAL A C 1
ATOM 1502 O O . VAL A 1 186 ? 48.910 0.528 -48.642 1.00 52.31 186 VAL A O 1
ATOM 1505 N N . PHE A 1 187 ? 51.117 0.228 -48.737 1.00 56.47 187 PHE A N 1
ATOM 1506 C CA . PHE A 1 187 ? 51.343 1.024 -49.940 1.00 56.47 187 PHE A CA 1
ATOM 1507 C C . PHE A 1 187 ? 51.283 0.226 -51.248 1.00 56.47 187 PHE A C 1
ATOM 1509 O O . PHE A 1 187 ? 51.392 0.827 -52.313 1.00 56.47 187 PHE A O 1
ATOM 1516 N N . GLY A 1 188 ? 51.035 -1.088 -51.184 1.00 55.62 188 GLY A N 1
ATOM 1517 C CA . GLY A 1 188 ? 51.068 -1.957 -52.362 1.00 55.62 188 GLY A CA 1
ATOM 1518 C C . GLY A 1 188 ? 52.473 -2.069 -52.966 1.00 55.62 188 GLY A C 1
ATOM 1519 O O . GLY A 1 188 ? 53.391 -1.333 -52.605 1.00 55.62 188 GLY A O 1
ATOM 1520 N N . ASP A 1 189 ? 52.659 -3.022 -53.874 1.00 54.38 189 ASP A N 1
ATOM 1521 C CA . ASP A 1 189 ? 53.960 -3.247 -54.503 1.00 54.38 189 ASP A CA 1
ATOM 1522 C C . ASP A 1 189 ? 54.329 -2.087 -55.442 1.00 54.38 189 ASP A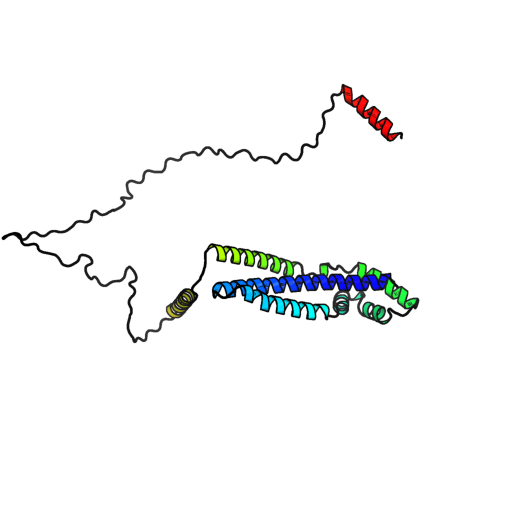 C 1
ATOM 1524 O O . ASP A 1 189 ? 53.496 -1.592 -56.207 1.00 54.38 189 ASP A O 1
ATOM 1528 N N . ALA A 1 190 ? 55.595 -1.660 -55.401 1.00 53.12 190 ALA A N 1
ATOM 1529 C CA . ALA A 1 190 ? 56.112 -0.613 -56.274 1.00 53.12 190 ALA A CA 1
ATOM 1530 C C . ALA A 1 190 ? 55.938 -1.008 -57.751 1.00 53.12 190 ALA A C 1
ATOM 1532 O O . ALA A 1 190 ? 56.460 -2.029 -58.203 1.00 53.12 190 ALA A O 1
ATOM 1533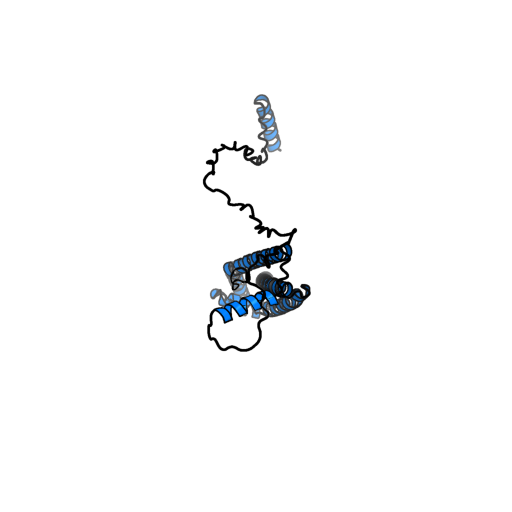 N N . TYR A 1 191 ? 55.209 -0.191 -58.514 1.00 51.31 191 TYR A N 1
ATOM 1534 C CA . TYR A 1 191 ? 54.959 -0.444 -59.930 1.00 51.31 191 TYR A CA 1
ATOM 1535 C C . TYR A 1 191 ? 55.935 0.356 -60.798 1.00 51.31 191 TYR A C 1
ATOM 1537 O O . TYR A 1 191 ? 55.850 1.580 -60.879 1.00 51.31 191 TYR A O 1
ATOM 1545 N N . ILE A 1 192 ? 56.853 -0.343 -61.468 1.00 51.34 192 ILE A N 1
ATOM 1546 C CA . ILE A 1 192 ? 57.796 0.253 -62.420 1.00 51.34 192 ILE A CA 1
ATOM 1547 C C . ILE A 1 192 ? 57.130 0.260 -63.798 1.00 51.34 192 ILE A C 1
ATOM 1549 O O . ILE A 1 192 ? 57.003 -0.779 -64.444 1.00 51.34 192 ILE A O 1
ATOM 1553 N N . ALA A 1 193 ? 56.699 1.431 -64.261 1.00 54.78 193 ALA A N 1
ATOM 1554 C CA . ALA A 1 193 ? 56.265 1.608 -65.641 1.00 54.78 193 ALA A CA 1
ATOM 1555 C C . ALA A 1 193 ? 57.487 1.934 -66.516 1.00 54.78 193 ALA A C 1
ATOM 1557 O O . ALA A 1 193 ? 58.140 2.958 -66.325 1.00 54.78 193 ALA A O 1
ATOM 1558 N N . GLN A 1 194 ? 57.809 1.060 -67.472 1.00 43.91 194 GLN A N 1
ATOM 1559 C CA . GLN A 1 194 ? 58.925 1.253 -68.399 1.00 43.91 194 GLN A CA 1
ATOM 1560 C C . GLN A 1 194 ? 58.465 2.057 -69.623 1.00 43.91 194 GLN A C 1
ATOM 1562 O O . GLN A 1 194 ? 57.619 1.596 -70.391 1.00 43.91 194 GLN A O 1
ATOM 1567 N N . MET A 1 195 ? 59.029 3.251 -69.824 1.00 48.50 195 MET A N 1
ATOM 1568 C CA . MET A 1 195 ? 58.839 4.044 -71.041 1.00 48.50 195 MET A CA 1
ATOM 1569 C C . MET A 1 195 ? 60.188 4.173 -71.756 1.00 48.50 195 MET A C 1
ATOM 1571 O O . MET A 1 195 ? 60.985 5.054 -71.458 1.00 48.50 195 MET A O 1
ATOM 1575 N N . GLY A 1 196 ? 60.454 3.260 -72.692 1.00 62.84 196 GLY A N 1
ATOM 1576 C CA . GLY A 1 196 ? 61.754 3.179 -73.369 1.00 62.84 196 GLY A CA 1
ATOM 1577 C C . GLY A 1 196 ? 62.871 2.672 -72.444 1.00 62.84 196 GLY A C 1
ATOM 1578 O O . GLY A 1 196 ? 62.668 1.699 -71.719 1.00 62.84 196 GLY A O 1
ATOM 1579 N N . ASP A 1 197 ? 64.038 3.322 -72.481 1.00 50.41 197 ASP A N 1
ATOM 1580 C CA . ASP A 1 197 ? 65.267 2.882 -71.790 1.00 50.41 197 ASP A CA 1
ATOM 1581 C C . ASP A 1 197 ? 65.522 3.552 -70.424 1.00 50.41 197 ASP A C 1
ATOM 1583 O O . ASP A 1 197 ? 66.515 3.240 -69.767 1.00 50.41 197 ASP A O 1
ATOM 1587 N N . GLU A 1 198 ? 64.641 4.437 -69.949 1.00 49.88 198 GLU A N 1
ATOM 1588 C CA . GLU A 1 198 ? 64.807 5.103 -68.650 1.00 49.88 198 GLU A CA 1
ATOM 1589 C C . GLU A 1 198 ? 63.722 4.669 -67.653 1.00 49.88 198 GLU A C 1
ATOM 1591 O O . GLU A 1 198 ? 62.522 4.714 -67.933 1.00 49.88 198 GLU A O 1
ATOM 1596 N N . MET A 1 199 ? 64.160 4.213 -66.474 1.00 42.84 199 MET A N 1
ATOM 1597 C CA . MET A 1 199 ? 63.284 3.800 -65.375 1.00 42.84 199 MET A CA 1
ATOM 1598 C C . MET A 1 199 ? 62.902 5.020 -64.537 1.00 42.84 199 MET A C 1
ATOM 1600 O O . MET A 1 199 ? 63.778 5.740 -64.058 1.00 42.84 199 MET A O 1
ATOM 1604 N N . LEU A 1 200 ? 61.602 5.239 -64.339 1.00 49.59 200 LEU A N 1
ATOM 1605 C CA . LEU A 1 200 ? 61.076 6.378 -63.589 1.00 49.59 200 LEU A CA 1
ATOM 1606 C C . LEU A 1 200 ? 60.477 5.891 -62.264 1.00 49.59 200 LEU A C 1
ATOM 1608 O O . LEU A 1 200 ? 59.500 5.143 -62.259 1.00 49.59 200 LEU A O 1
ATOM 1612 N N . ASP A 1 201 ? 61.085 6.303 -61.150 1.00 46.81 201 ASP A N 1
ATOM 1613 C CA . ASP A 1 201 ? 60.626 5.985 -59.795 1.00 46.81 201 ASP A CA 1
ATOM 1614 C C . ASP A 1 201 ? 59.612 7.043 -59.335 1.00 46.81 201 ASP A C 1
ATOM 1616 O O . ASP A 1 201 ? 59.937 8.227 -59.204 1.00 46.81 201 ASP A O 1
ATOM 1620 N N . MET A 1 202 ? 58.355 6.637 -59.155 1.00 51.06 202 MET A N 1
ATOM 1621 C CA . MET A 1 202 ? 57.262 7.530 -58.771 1.00 51.06 202 MET A CA 1
ATOM 1622 C C . MET A 1 202 ? 56.776 7.205 -57.359 1.00 51.06 202 MET A C 1
ATOM 1624 O O . MET A 1 202 ? 56.024 6.258 -57.147 1.00 51.06 202 MET A O 1
ATOM 1628 N N . MET A 1 203 ? 57.135 8.060 -56.398 1.00 49.59 203 MET A N 1
ATOM 1629 C CA . MET A 1 203 ? 56.533 8.081 -55.063 1.00 49.59 203 MET A CA 1
ATOM 1630 C C . MET A 1 203 ? 55.419 9.129 -54.990 1.00 49.59 203 MET A C 1
ATOM 1632 O O . MET A 1 203 ? 55.655 10.326 -55.169 1.00 49.59 203 MET A O 1
ATOM 1636 N N . ILE A 1 204 ? 54.204 8.693 -54.658 1.00 52.06 204 ILE A N 1
ATOM 1637 C CA . ILE A 1 204 ? 53.092 9.592 -54.337 1.00 52.06 204 ILE A CA 1
ATOM 1638 C C . ILE A 1 204 ? 53.329 10.152 -52.931 1.00 52.06 204 ILE A C 1
ATOM 1640 O O . ILE A 1 204 ? 53.154 9.452 -51.936 1.00 52.06 204 ILE A O 1
ATOM 1644 N N . LYS A 1 205 ? 53.709 11.429 -52.824 1.00 53.62 205 LYS A N 1
ATOM 1645 C CA . LYS A 1 205 ? 53.701 12.131 -51.534 1.00 53.62 205 LYS A CA 1
ATOM 1646 C C . LYS A 1 205 ? 52.264 12.507 -51.177 1.00 53.62 205 LYS A C 1
ATOM 1648 O O . LYS A 1 205 ? 51.666 13.348 -51.845 1.00 53.62 205 LYS A O 1
ATOM 1653 N N . GLN A 1 206 ? 51.715 11.909 -50.121 1.00 51.34 206 GLN A N 1
ATOM 1654 C CA . GLN A 1 206 ? 50.483 12.406 -49.510 1.00 51.34 206 GLN A CA 1
ATOM 1655 C C . GLN A 1 206 ? 50.764 13.770 -48.871 1.00 51.34 206 GLN A C 1
ATOM 1657 O O . GLN A 1 206 ? 51.688 13.909 -48.071 1.00 51.34 206 GLN A O 1
ATOM 1662 N N . ALA A 1 207 ? 49.977 14.782 -49.233 1.00 54.59 207 ALA A N 1
ATOM 1663 C CA . ALA A 1 207 ? 49.942 16.032 -48.490 1.00 54.59 207 ALA A CA 1
ATOM 1664 C C . ALA A 1 207 ? 49.357 15.728 -47.103 1.00 54.59 207 ALA A C 1
ATOM 1666 O O . ALA A 1 207 ? 48.180 15.390 -46.986 1.00 54.59 207 ALA A O 1
ATOM 1667 N N . GLY A 1 208 ? 50.197 15.768 -46.070 1.00 48.12 208 GLY A N 1
ATOM 1668 C CA . GLY A 1 208 ? 49.756 15.581 -44.694 1.00 48.12 208 GLY A CA 1
ATOM 1669 C C . GLY A 1 208 ? 48.835 16.724 -44.281 1.00 48.12 208 GLY A C 1
ATOM 1670 O O . GLY A 1 208 ? 49.211 17.890 -44.378 1.00 48.12 208 GLY A O 1
ATOM 1671 N N . TYR A 1 209 ? 47.638 16.399 -43.797 1.00 52.09 209 TYR A N 1
ATOM 1672 C CA . TYR A 1 209 ? 46.829 17.325 -43.005 1.00 52.09 209 TYR A CA 1
ATOM 1673 C C . TYR A 1 209 ? 47.398 17.374 -41.582 1.00 52.09 209 TYR A C 1
ATOM 1675 O O . TYR A 1 209 ? 46.765 16.930 -40.626 1.00 52.09 209 TYR A O 1
ATOM 1683 N N . GLU A 1 210 ? 48.628 17.857 -41.440 1.00 51.34 210 GLU A N 1
ATOM 1684 C CA . GLU A 1 210 ? 49.160 18.211 -40.130 1.00 51.34 210 GLU A CA 1
ATOM 1685 C C . GLU A 1 210 ? 48.528 19.549 -39.739 1.00 51.34 210 GLU A C 1
ATOM 1687 O O . GLU A 1 210 ? 48.793 20.590 -40.341 1.00 51.34 210 GLU A O 1
ATOM 1692 N N . ILE A 1 211 ? 47.613 19.511 -38.768 1.00 53.81 211 ILE A N 1
ATOM 1693 C CA . ILE A 1 211 ? 47.081 20.723 -38.146 1.00 53.81 211 ILE A CA 1
ATOM 1694 C C . ILE A 1 211 ? 48.238 21.344 -37.365 1.00 53.81 211 ILE A C 1
ATOM 1696 O O . ILE A 1 211 ? 48.667 20.809 -36.346 1.00 53.81 211 ILE A O 1
ATOM 1700 N N . ASN A 1 212 ? 48.757 22.459 -37.869 1.00 55.09 212 ASN A N 1
ATOM 1701 C CA . ASN A 1 212 ? 49.814 23.217 -37.220 1.00 55.09 212 ASN A CA 1
ATOM 1702 C C . ASN A 1 212 ? 49.198 23.967 -36.023 1.00 55.09 212 ASN A C 1
ATOM 1704 O O . ASN A 1 212 ? 48.466 24.938 -36.211 1.00 55.09 212 ASN A O 1
ATOM 1708 N N . LEU A 1 213 ? 49.425 23.483 -34.795 1.00 56.25 213 LEU A N 1
ATOM 1709 C CA . LEU A 1 213 ? 48.885 24.089 -33.564 1.00 56.25 213 LEU A CA 1
ATOM 1710 C C . LEU A 1 213 ? 49.552 25.427 -33.193 1.00 56.25 213 LEU A C 1
ATOM 1712 O O . LEU A 1 213 ? 49.128 26.069 -32.235 1.00 56.25 213 LEU A O 1
ATOM 1716 N N . ASP A 1 214 ? 50.550 25.869 -33.955 1.00 58.91 214 ASP A N 1
ATOM 1717 C CA . ASP A 1 214 ? 51.266 27.121 -33.699 1.00 58.91 214 ASP A CA 1
ATOM 1718 C C . ASP A 1 214 ? 50.501 28.375 -34.172 1.00 58.91 214 ASP A C 1
ATOM 1720 O O . ASP A 1 214 ? 50.915 29.489 -33.859 1.00 58.91 214 ASP A O 1
ATOM 1724 N N . ASP A 1 215 ? 49.370 28.219 -34.877 1.00 60.00 215 ASP A N 1
ATOM 1725 C CA . ASP A 1 215 ? 48.561 29.332 -35.413 1.00 60.00 215 ASP A CA 1
ATOM 1726 C C . ASP A 1 215 ? 47.178 29.454 -34.731 1.00 60.00 215 ASP A C 1
ATOM 1728 O O . ASP A 1 215 ? 46.157 29.791 -35.339 1.00 60.00 215 ASP A O 1
ATOM 1732 N N . VAL A 1 216 ? 47.123 29.151 -33.430 1.00 57.97 216 VAL A N 1
ATOM 1733 C CA . VAL A 1 216 ? 45.922 29.344 -32.603 1.00 57.97 216 VAL A CA 1
ATOM 1734 C C . VAL A 1 216 ? 45.845 30.810 -32.168 1.00 57.97 216 VAL A C 1
ATOM 1736 O O . VAL A 1 216 ? 46.506 31.232 -31.222 1.00 57.97 216 VAL A O 1
ATOM 1739 N N . LYS A 1 217 ? 45.008 31.608 -32.841 1.00 66.88 217 LYS A N 1
ATOM 1740 C CA . LYS A 1 217 ? 44.630 32.940 -32.343 1.00 66.88 217 LYS A CA 1
ATOM 1741 C C . LYS A 1 217 ? 43.802 32.802 -31.067 1.00 66.88 217 LYS A C 1
ATOM 1743 O O . LYS A 1 217 ? 42.817 32.065 -31.047 1.00 66.88 217 LYS A O 1
ATOM 1748 N N . GLU A 1 218 ? 44.183 33.540 -30.025 1.00 68.44 218 GLU A N 1
ATOM 1749 C CA . GLU A 1 218 ? 43.404 33.619 -28.789 1.00 68.44 218 GLU A CA 1
ATOM 1750 C C . GLU A 1 218 ? 41.970 34.093 -29.092 1.00 68.44 218 GLU A C 1
ATOM 1752 O O . GLU A 1 218 ? 41.779 35.024 -29.883 1.00 68.44 218 GLU A O 1
ATOM 1757 N N . PRO A 1 219 ? 40.941 33.454 -28.509 1.00 62.19 219 PRO A N 1
ATOM 1758 C CA . PRO A 1 219 ? 39.559 33.813 -28.782 1.00 62.19 219 PRO A CA 1
ATOM 1759 C C . PRO A 1 219 ? 39.256 35.214 -28.239 1.00 62.19 219 PRO A C 1
ATOM 1761 O O . PRO A 1 219 ? 39.360 35.465 -27.038 1.00 62.19 219 PRO A O 1
ATOM 1764 N N . GLU A 1 220 ? 38.835 36.127 -29.117 1.00 71.44 220 GLU A N 1
ATOM 1765 C CA . GLU A 1 220 ? 38.317 37.428 -28.697 1.00 71.44 220 GLU A CA 1
ATOM 1766 C C . GLU A 1 220 ? 37.076 37.228 -27.825 1.00 71.44 220 GLU A C 1
ATOM 1768 O O . GLU A 1 220 ? 36.082 36.611 -28.227 1.00 71.44 220 GLU A O 1
ATOM 1773 N N . ARG A 1 221 ? 37.140 37.764 -26.607 1.00 63.47 221 ARG A N 1
ATOM 1774 C CA . ARG A 1 221 ? 36.053 37.707 -25.638 1.00 63.47 221 ARG A CA 1
ATOM 1775 C C . ARG A 1 221 ? 34.917 38.601 -26.135 1.00 63.47 221 ARG A C 1
ATOM 1777 O O . ARG A 1 221 ? 34.964 39.815 -25.977 1.00 63.47 221 ARG A O 1
ATOM 1784 N N . ARG A 1 222 ? 33.907 38.002 -26.764 1.00 68.94 222 ARG A N 1
ATOM 1785 C CA . ARG A 1 222 ? 32.658 38.702 -27.069 1.00 68.94 222 ARG A CA 1
ATOM 1786 C C . ARG A 1 222 ? 31.810 38.735 -25.807 1.00 68.94 222 ARG A C 1
ATOM 1788 O O . ARG A 1 222 ? 31.446 37.683 -25.285 1.00 68.94 222 ARG A O 1
ATOM 1795 N N . GLU A 1 223 ? 31.540 39.934 -25.309 1.00 70.25 223 GLU A N 1
ATOM 1796 C CA . GLU A 1 223 ? 30.492 40.136 -24.315 1.00 70.25 223 GLU A CA 1
ATOM 1797 C C . GLU A 1 223 ? 29.157 39.908 -25.021 1.00 70.25 223 GLU A C 1
ATOM 1799 O O . GLU A 1 223 ? 28.837 40.553 -26.020 1.00 70.25 223 GLU A O 1
ATOM 1804 N N . PHE A 1 224 ? 28.439 38.886 -24.570 1.00 68.06 224 PHE A N 1
ATOM 1805 C CA . PHE A 1 224 ? 27.087 38.630 -25.024 1.00 68.06 224 PHE A CA 1
ATOM 1806 C C . PHE A 1 224 ? 26.167 39.551 -24.230 1.00 68.06 224 PHE A C 1
ATOM 1808 O O . PHE A 1 224 ? 26.168 39.490 -23.002 1.00 68.06 224 PHE A O 1
ATOM 1815 N N . ASP A 1 225 ? 25.380 40.375 -24.919 1.00 69.25 225 ASP A N 1
ATOM 1816 C CA . ASP A 1 225 ? 24.264 41.058 -24.276 1.00 69.25 225 ASP A CA 1
ATOM 1817 C C . ASP A 1 225 ? 23.239 39.998 -23.859 1.00 69.25 225 ASP A C 1
ATOM 1819 O O . ASP A 1 225 ? 22.626 39.322 -24.693 1.00 69.25 225 ASP A O 1
ATOM 1823 N N . GLU A 1 226 ? 23.075 39.832 -22.551 1.00 63.34 226 GLU A N 1
ATOM 1824 C CA . GLU A 1 226 ? 22.016 39.029 -21.959 1.00 63.34 226 GLU A CA 1
ATOM 1825 C C . GLU A 1 226 ? 20.665 39.710 -22.212 1.00 63.34 226 GLU A C 1
ATOM 1827 O O . GLU A 1 226 ? 20.138 40.443 -21.381 1.00 63.34 226 GLU A O 1
ATOM 1832 N N . LEU A 1 227 ? 20.069 39.459 -23.377 1.00 64.25 227 LEU A N 1
ATOM 1833 C CA . LEU A 1 227 ? 18.652 39.735 -23.616 1.00 64.25 227 LEU A CA 1
ATOM 1834 C C . LEU A 1 227 ? 17.814 38.610 -22.995 1.00 64.25 227 LEU A C 1
ATOM 1836 O O . LEU A 1 227 ? 17.091 37.894 -23.692 1.00 64.25 227 LEU A O 1
ATOM 1840 N N . PHE A 1 228 ? 17.930 38.420 -21.680 1.00 61.88 228 PHE A N 1
ATOM 1841 C CA . PHE A 1 228 ? 16.901 37.688 -20.953 1.00 61.88 228 PHE A CA 1
ATOM 1842 C C . PHE A 1 228 ? 15.651 38.576 -20.923 1.00 61.88 228 PHE A C 1
ATOM 1844 O O . PHE A 1 228 ? 15.753 39.743 -20.544 1.00 61.88 228 PHE A O 1
ATOM 1851 N N . PRO A 1 229 ? 14.471 38.090 -21.343 1.00 67.25 229 PRO A N 1
ATOM 1852 C CA . PRO A 1 229 ? 13.245 38.798 -21.019 1.00 67.25 229 PRO A CA 1
ATOM 1853 C C . PRO A 1 229 ? 13.132 38.855 -19.494 1.00 67.25 229 PRO A C 1
ATOM 1855 O O . PRO A 1 229 ? 13.301 37.822 -18.839 1.00 67.25 229 PRO A O 1
ATOM 1858 N N . ASP A 1 230 ? 12.862 40.046 -18.950 1.00 63.91 230 ASP A N 1
ATOM 1859 C CA . ASP A 1 230 ? 12.553 40.215 -17.531 1.00 63.91 230 ASP A CA 1
ATOM 1860 C C . ASP A 1 230 ? 11.529 39.156 -17.125 1.00 63.91 230 ASP A C 1
ATOM 1862 O O . ASP A 1 230 ? 10.561 38.902 -17.854 1.00 63.91 230 ASP A O 1
ATOM 1866 N N . GLU A 1 231 ? 11.779 38.510 -15.984 1.00 58.56 231 GLU A N 1
ATOM 1867 C CA . GLU A 1 231 ? 10.882 37.519 -15.410 1.00 58.56 231 GLU A CA 1
ATOM 1868 C C . GLU A 1 231 ? 9.455 38.061 -15.483 1.00 58.56 231 GLU A C 1
ATOM 1870 O O . GLU A 1 231 ? 9.117 39.070 -14.858 1.00 58.56 231 GLU A O 1
ATOM 1875 N N . VAL A 1 232 ? 8.608 37.409 -16.283 1.00 56.50 232 VAL A N 1
ATOM 1876 C CA . VAL A 1 232 ? 7.181 37.698 -16.262 1.00 56.50 232 VAL A CA 1
ATOM 1877 C C . VAL A 1 232 ? 6.710 37.202 -14.910 1.00 56.50 232 VAL A C 1
ATOM 1879 O O . VAL A 1 232 ? 6.368 36.029 -14.743 1.00 56.50 232 VAL A O 1
ATOM 1882 N N . PHE A 1 233 ? 6.727 38.096 -13.923 1.00 51.72 233 PHE A N 1
ATOM 1883 C CA . PHE A 1 233 ? 5.937 37.934 -12.725 1.00 51.72 233 PHE A CA 1
ATOM 1884 C C . PHE A 1 233 ? 4.539 37.615 -13.224 1.00 51.72 233 PHE A C 1
ATOM 1886 O O . PHE A 1 233 ? 3.905 38.422 -13.907 1.00 51.72 233 PHE A O 1
ATOM 1893 N N . VAL A 1 234 ? 4.083 36.394 -12.945 1.00 47.00 234 VAL A N 1
ATOM 1894 C CA . VAL A 1 234 ? 2.668 36.079 -13.030 1.00 47.00 234 VAL A CA 1
ATOM 1895 C C . VAL A 1 234 ? 2.003 37.169 -12.211 1.00 47.00 234 VAL A C 1
ATOM 1897 O O . VAL A 1 234 ? 2.199 37.219 -10.997 1.00 47.00 234 VAL A O 1
ATOM 1900 N N . ALA A 1 235 ? 1.306 38.078 -12.892 1.00 51.53 235 ALA A N 1
ATOM 1901 C CA . ALA A 1 235 ? 0.456 39.056 -12.256 1.00 51.53 235 ALA A CA 1
ATOM 1902 C C . ALA A 1 235 ? -0.523 38.237 -11.419 1.00 51.53 235 ALA A C 1
ATOM 1904 O O . ALA A 1 235 ? -1.458 37.619 -11.935 1.00 51.53 235 ALA A O 1
ATOM 1905 N N . THR A 1 236 ? -0.226 38.124 -10.126 1.00 49.81 236 THR A N 1
ATOM 1906 C CA . THR A 1 236 ? -1.185 37.687 -9.127 1.00 49.81 236 THR A CA 1
ATOM 1907 C C . THR A 1 236 ? -2.427 38.496 -9.401 1.00 49.81 236 THR A C 1
ATOM 1909 O O . THR A 1 236 ? -2.312 39.716 -9.476 1.00 49.81 236 THR A O 1
ATOM 1912 N N . ALA A 1 237 ? -3.546 37.805 -9.641 1.00 45.59 237 ALA A N 1
ATOM 1913 C CA . ALA A 1 237 ? -4.818 38.415 -9.988 1.00 45.59 237 ALA A CA 1
ATOM 1914 C C . ALA A 1 237 ? -4.967 39.725 -9.223 1.00 45.59 237 ALA A C 1
ATOM 1916 O O . ALA A 1 237 ? -4.956 39.692 -7.989 1.00 45.59 237 ALA A O 1
ATOM 1917 N N . ASP A 1 238 ? -5.023 40.842 -9.955 1.00 43.34 238 ASP A N 1
ATOM 1918 C CA . ASP A 1 238 ? -5.362 42.131 -9.383 1.00 43.34 238 ASP A CA 1
ATOM 1919 C C . ASP A 1 238 ? -6.643 41.898 -8.586 1.00 43.34 238 ASP A C 1
ATOM 1921 O O . ASP A 1 238 ? -7.733 41.701 -9.134 1.00 43.34 238 ASP A O 1
ATOM 1925 N N . VAL A 1 239 ? -6.513 41.842 -7.262 1.00 44.91 239 VAL A N 1
ATOM 1926 C CA . VAL A 1 239 ? -7.640 42.143 -6.406 1.00 44.91 239 VAL A CA 1
ATOM 1927 C C . VAL A 1 239 ? -7.912 43.583 -6.772 1.00 44.91 239 VAL A C 1
ATOM 1929 O O . VAL A 1 239 ? -7.098 44.449 -6.465 1.00 44.91 239 VAL A O 1
ATOM 1932 N N . TYR A 1 240 ? -8.975 43.809 -7.541 1.00 45.06 240 TYR A N 1
ATOM 1933 C CA . TYR A 1 240 ? -9.448 45.141 -7.867 1.00 45.06 240 TYR A CA 1
ATOM 1934 C C . TYR A 1 240 ? -9.726 45.860 -6.541 1.00 45.06 240 TYR A C 1
ATOM 1936 O O . TYR A 1 240 ? -10.842 45.845 -6.026 1.00 45.06 240 TYR A O 1
ATOM 1944 N N . GLU A 1 241 ? -8.709 46.498 -5.970 1.00 51.69 241 GLU A N 1
ATOM 1945 C CA . GLU A 1 241 ? -8.897 47.671 -5.142 1.00 51.69 241 GLU A CA 1
ATOM 1946 C C . GLU A 1 241 ? -9.332 48.759 -6.115 1.00 51.69 241 GLU A C 1
ATOM 1948 O O . GLU A 1 241 ? -8.535 49.541 -6.635 1.00 51.69 241 GLU A O 1
ATOM 1953 N N . GLU A 1 242 ? -10.625 48.750 -6.443 1.00 56.06 242 GLU A N 1
ATOM 1954 C CA . GLU A 1 242 ? -11.253 49.880 -7.102 1.00 56.06 242 GLU A CA 1
ATOM 1955 C C . GLU A 1 242 ? -10.958 51.105 -6.238 1.00 56.06 242 GLU A C 1
ATOM 1957 O O . GLU A 1 242 ? -11.488 51.274 -5.138 1.00 56.06 242 GLU A O 1
ATOM 1962 N N . LYS A 1 243 ? -10.048 51.956 -6.714 1.00 60.31 243 LYS A N 1
ATOM 1963 C CA . LYS A 1 243 ? -9.729 53.225 -6.074 1.00 60.31 243 LYS A CA 1
ATOM 1964 C C . LYS A 1 243 ? -10.896 54.174 -6.332 1.00 60.31 243 LYS A C 1
ATOM 1966 O O . LYS A 1 243 ? -10.864 54.994 -7.250 1.00 60.31 243 LYS A O 1
ATOM 1971 N N . ILE A 1 244 ? -11.960 54.012 -5.550 1.00 63.56 244 ILE A N 1
ATOM 1972 C CA . ILE A 1 244 ? -13.158 54.851 -5.602 1.00 63.56 244 ILE A CA 1
ATOM 1973 C C . ILE A 1 244 ? -12.721 56.295 -5.320 1.00 63.56 244 ILE A C 1
ATOM 1975 O O . ILE A 1 244 ? -12.098 56.563 -4.287 1.00 63.56 244 ILE A O 1
ATOM 1979 N N . LYS A 1 245 ? -13.028 57.222 -6.239 1.00 72.31 245 LYS A N 1
ATOM 1980 C CA . LYS A 1 245 ? -12.775 58.664 -6.056 1.00 72.31 245 LYS A CA 1
AT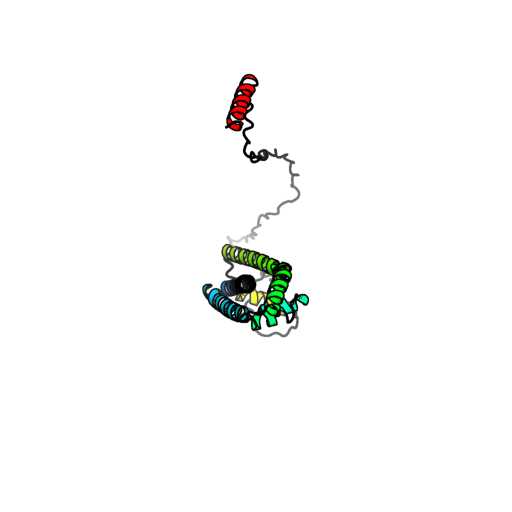OM 1981 C C . LYS A 1 245 ? -13.404 59.125 -4.736 1.00 72.31 245 LYS A C 1
ATOM 1983 O O . LYS A 1 245 ? -14.511 58.695 -4.426 1.00 72.31 245 LYS A O 1
ATOM 1988 N N . GLU A 1 246 ? -12.729 59.998 -3.982 1.00 67.56 246 GLU A N 1
ATOM 1989 C CA . GLU A 1 246 ? -13.153 60.404 -2.624 1.00 67.56 246 GLU A CA 1
ATOM 1990 C C . GLU A 1 246 ? -14.625 60.845 -2.559 1.00 67.56 246 GLU A C 1
ATOM 1992 O O . GLU A 1 246 ? -15.350 60.456 -1.648 1.00 67.56 246 GLU A O 1
ATOM 1997 N N . GLU A 1 247 ? -15.104 61.540 -3.593 1.00 66.06 247 GLU A N 1
ATOM 1998 C CA . GLU A 1 247 ? -16.491 62.009 -3.725 1.00 66.06 247 GLU A CA 1
ATOM 1999 C C . GLU A 1 247 ? -17.545 60.884 -3.711 1.00 66.06 247 GLU A C 1
ATOM 2001 O O . GLU A 1 247 ? -18.696 61.110 -3.344 1.00 66.06 247 GLU A O 1
ATOM 2006 N N . GLN A 1 248 ? -17.183 59.661 -4.105 1.00 69.44 248 GLN A N 1
ATOM 2007 C CA . GLN A 1 248 ? -18.107 58.526 -4.217 1.00 69.44 248 GLN A CA 1
ATOM 2008 C C . GLN A 1 248 ? -18.048 57.578 -3.010 1.00 69.44 248 GLN A C 1
ATOM 2010 O O . GLN A 1 248 ? -18.915 56.713 -2.859 1.00 69.44 248 GLN A O 1
ATOM 2015 N N . GLN A 1 249 ? -17.077 57.756 -2.111 1.00 72.00 249 GLN A N 1
ATOM 2016 C CA . GLN A 1 249 ? -16.903 56.892 -0.940 1.00 72.00 249 GLN A CA 1
ATOM 2017 C C . GLN A 1 249 ? -18.031 57.066 0.088 1.00 72.00 249 GLN A C 1
ATOM 2019 O O . GLN A 1 249 ? -18.487 56.084 0.680 1.00 72.00 249 GLN A O 1
ATOM 2024 N N . GLU A 1 250 ? -18.545 58.288 0.269 1.00 75.06 250 GLU A N 1
ATOM 2025 C CA . GLU A 1 250 ? -19.676 58.542 1.177 1.00 75.06 250 GLU A CA 1
ATOM 2026 C C . GLU A 1 250 ? -20.969 57.858 0.717 1.00 75.06 250 GLU A C 1
ATOM 2028 O O . GLU A 1 250 ? -21.753 57.362 1.536 1.00 75.06 250 GLU A O 1
ATOM 2033 N N . LEU A 1 251 ? -21.175 57.784 -0.597 1.00 76.31 251 LEU A N 1
ATOM 2034 C CA . LEU A 1 251 ? -22.372 57.202 -1.198 1.00 76.31 251 LEU A CA 1
ATOM 2035 C C . LEU A 1 251 ? -22.373 55.677 -1.022 1.00 76.31 251 LEU A C 1
ATOM 2037 O O . LEU A 1 251 ? -23.372 55.095 -0.592 1.00 76.31 251 LEU A O 1
ATOM 2041 N N . VAL A 1 252 ? -21.215 55.048 -1.233 1.00 77.38 252 VAL A N 1
ATOM 2042 C CA . VAL A 1 252 ? -21.000 53.614 -0.997 1.00 77.38 252 VAL A CA 1
ATOM 2043 C C . VAL A 1 252 ? -21.143 53.269 0.487 1.00 77.38 252 VAL A C 1
ATOM 2045 O O . VAL A 1 252 ? -21.838 52.314 0.841 1.00 77.38 252 VAL A O 1
ATOM 2048 N N . LYS A 1 253 ? -20.572 54.084 1.382 1.00 78.44 253 LYS A N 1
ATOM 2049 C CA . LYS A 1 253 ? -20.698 53.885 2.833 1.00 78.44 253 LYS A CA 1
ATOM 2050 C C . LYS A 1 253 ? -22.156 53.946 3.290 1.00 78.44 253 LYS A C 1
ATOM 2052 O O . LYS A 1 253 ? -22.598 53.097 4.065 1.00 78.44 253 LYS A O 1
ATOM 2057 N N . THR A 1 254 ? -22.915 54.916 2.782 1.00 80.00 254 THR A N 1
ATOM 2058 C CA . THR A 1 254 ? -24.349 55.050 3.078 1.00 80.00 254 THR A CA 1
ATOM 2059 C C . THR A 1 254 ? -25.152 53.859 2.557 1.00 80.00 254 THR A C 1
ATOM 2061 O O . THR A 1 254 ? -26.031 53.364 3.263 1.00 80.00 254 THR A O 1
ATOM 2064 N N . TYR A 1 255 ? -24.836 53.363 1.358 1.00 80.81 255 TYR A N 1
ATOM 2065 C CA . TYR A 1 255 ? -25.484 52.184 0.783 1.00 80.81 255 TYR A CA 1
ATOM 2066 C C . TYR A 1 255 ? -25.290 50.936 1.658 1.00 80.81 255 TYR A C 1
ATOM 2068 O O . TYR A 1 255 ? -26.273 50.305 2.050 1.00 80.81 255 TYR A O 1
ATOM 2076 N N . PHE A 1 256 ? -24.050 50.629 2.055 1.00 82.62 256 PHE A N 1
ATOM 2077 C CA . PHE A 1 256 ? -23.766 49.475 2.918 1.00 82.62 256 PHE A CA 1
ATOM 2078 C C . PHE A 1 256 ? -24.378 49.606 4.318 1.00 82.62 256 PHE A C 1
ATOM 2080 O O . PHE A 1 256 ? -24.879 48.625 4.863 1.00 82.62 256 PHE A O 1
ATOM 2087 N N . LEU A 1 257 ? -24.412 50.816 4.887 1.00 80.56 257 LEU A N 1
ATOM 2088 C CA . LEU A 1 257 ? -25.089 51.065 6.166 1.00 80.56 257 LEU A CA 1
ATOM 2089 C C . LEU A 1 257 ? -26.603 50.844 6.093 1.00 80.56 257 LEU A C 1
ATOM 2091 O O . LEU A 1 257 ? -27.215 50.490 7.101 1.00 80.56 257 LEU A O 1
ATOM 2095 N N . LYS A 1 258 ? -27.211 51.073 4.926 1.00 81.50 258 LYS A N 1
ATOM 2096 C CA . LYS A 1 258 ? -28.639 50.838 4.707 1.00 81.50 258 LYS A CA 1
ATOM 2097 C C . LYS A 1 258 ? -28.934 49.348 4.535 1.00 81.50 258 LYS A C 1
ATOM 2099 O O . LYS A 1 258 ? -29.888 48.868 5.130 1.00 81.50 258 LYS A O 1
ATOM 2104 N N . LEU A 1 259 ? -28.070 48.632 3.815 1.00 76.88 259 LEU A N 1
ATOM 2105 C CA . LEU A 1 259 ? -28.165 47.181 3.622 1.00 76.88 259 LEU A CA 1
ATOM 2106 C C . LEU A 1 259 ? -27.990 46.397 4.933 1.00 76.88 259 LEU A C 1
ATOM 2108 O O . LEU A 1 259 ? -28.586 45.348 5.105 1.00 76.88 259 LEU A O 1
ATOM 2112 N N . ALA A 1 260 ? -27.185 46.914 5.865 1.00 71.31 260 ALA A N 1
ATOM 2113 C CA . ALA A 1 260 ? -26.967 46.303 7.178 1.00 71.31 260 ALA A CA 1
ATOM 2114 C C . ALA A 1 260 ? -28.067 46.617 8.215 1.00 71.31 260 ALA A C 1
ATOM 2116 O O . ALA A 1 260 ? -27.991 46.136 9.345 1.00 71.31 260 ALA A O 1
ATOM 2117 N N . LYS A 1 261 ? -29.031 47.486 7.877 1.00 68.69 261 LYS A N 1
ATOM 2118 C CA . LYS A 1 261 ? -30.177 47.839 8.734 1.00 68.69 261 LYS A CA 1
ATOM 2119 C C . LYS A 1 261 ? -31.492 47.175 8.304 1.00 68.69 261 LYS A C 1
ATOM 2121 O O . LYS A 1 261 ? -32.473 47.329 9.031 1.00 68.69 261 LYS A O 1
ATOM 2126 N N . GLU A 1 262 ? -31.511 46.489 7.162 1.00 48.72 262 GLU A N 1
ATOM 2127 C CA . GLU A 1 262 ? -32.492 45.433 6.855 1.00 48.72 262 GLU A CA 1
ATOM 2128 C C . GLU A 1 262 ? -32.084 44.121 7.534 1.00 48.72 262 GLU A C 1
ATOM 2130 O O . GLU A 1 262 ? -33.002 43.400 7.983 1.00 48.72 262 GLU A O 1
#

Radius of gyration: 40.57 Å; Cα contacts (8 Å, |Δi|>4): 96; chains: 1; bounding box: 98×87×105 Å

Solvent-accessible surface area (backbone atoms only — not comparable to full-atom values): 16450 Å² total; per-residue (Å²): 115,74,66,58,58,48,52,54,50,50,52,53,50,54,52,48,49,54,44,48,51,53,29,47,54,51,22,49,44,48,23,54,54,42,30,53,54,30,51,52,68,76,44,74,52,71,62,25,52,55,63,18,50,51,50,29,53,54,44,43,54,55,53,69,70,46,66,62,67,58,61,49,25,73,73,37,71,90,40,43,67,54,55,59,52,46,58,76,44,62,88,58,91,42,76,71,56,51,52,51,42,52,51,49,53,58,54,53,71,71,55,62,68,65,74,78,49,61,57,72,67,52,51,50,52,53,52,50,44,53,53,51,51,50,50,50,55,52,43,64,73,66,66,56,76,51,58,55,66,60,56,49,50,51,52,48,48,55,59,56,70,73,54,88,73,94,76,89,86,85,81,86,81,80,79,83,65,93,88,76,69,83,88,69,72,90,78,63,81,88,78,78,63,76,65,82,94,54,84,59,89,84,80,85,78,76,82,76,88,70,80,69,78,88,74,70,74,79,80,79,84,74,85,74,82,81,81,66,76,73,81,78,68,76,75,68,76,77,73,79,74,74,80,67,55,77,88,52,47,63,59,54,52,52,50,53,56,51,64,74,71,110

Mean predicted aligned error: 21.22 Å

Secondary structure (DSSP, 8-state):
-HHHHHHHHHHHHHHHHHHHHHHHHHHHHHHHHHHHHHHHTT--GGGGHHHHHHHHHHHHHHHHTS-HHHHHHHH-GGGTTHHHHHHHTTT---HHHHHHHHHHHHHHTT--GGGGS-HHHHHHHHHHHHHHHHHHHHHHHTT----HHHHHHHHHHHHHHTS------S-------TT------TT------EETTEE-------------GGG-PPPP-PPP---PPP---------------HHHHHHHHHHHHHHTT-

Sequence (262 aa):
MKKFNKVLKEINFTFSNIILFNSFLNALLIFLVIYIVLSLFDFYQAYALVPAALYFIISLYKGIMEKHLITVEKKYPLLNERLRTARDNIRLENPVVDELKEDIIRDIKKVEVASFFNQKKQSYKILLSIVLCFLIIFSAQFDLSFNFKDAANTAVDFIYGLGGNETGSGKQGLERIAGSGESESVFGDAYIAQMGDEMLDMMIKQAGYEINLDDVKEPERREFDELFPDEVFVATADVYEEKIKEEQQELVKTYFLKLAKE